Protein AF-Q70SU7-F1 (afdb_monomer_lite)

Foldseek 3Di:
DDDDDDDDDDDDDPPDPPLDPDPPDDPVVLVVVVVVQCVVLVDDDPDPVLVVLLSVQLVVLVVVQVVQVSCVVVVNDPDHDDRDNCSSDDPVRPPPVPDDDPPPDPVVLVVVVVVQCVLLVDDDPDPVLVVLLSVQLVVLVSVQVVQVVCCLVVNDLDGADRDNCSSDDPVRPPLPVLDPPDDDDPDCPVVVLVVVVVSQCVVLVDDDPDPVLVVLLSVQLVVLVVVQNVQSVCVSVVNDVDHHDDDNCSSDDSCRVVVVSVVVVVVVVLVVVVVVQCVVLVDDDPDPVLVVLLSVQLVVLVVVQVVQVVCVVVVNDVDHDDRDNCSSPDPVRPPPVPDPDD

pLDDT: mean 79.25, std 16.64, range [29.2, 95.56]

Radius of gyration: 31.11 Å; chains: 1; bounding box: 74×108×65 Å

Sequence (342 aa):
MKSLVLLLLVAVTVSSVVSKPLPEDSEAEVHKEFETWKVKYGKSYPSTEEEAKRKEMWLATRKRVMEHNTRAGNGLESYTMAVNHFADLTTEEVPKGLLPMPRPEEEEVDKEFEMWKTVNGKTYNSTEEEARRKEIWLATRARVMEHNKRAENGSESFTMGINYFSDMTFEEVPKGRLMVVFPTRDGGEEAEVDKEFEMWKVQHGKSYGSTEEEAKRKEIWLATRTRVMEHNKRAETGLESFTMGMNHLSDKTTAEVTGQRLQDREEAEVHKEFETWKVKYGKTYPSTEEEAKRKEIWLATRKMVTEHNKRAENGQESFTMAVNHFADLTTEEVPKGLLPME

Structure (mmCIF, N/CA/C/O backbone):
data_AF-Q70SU7-F1
#
_entry.id   AF-Q70SU7-F1
#
loop_
_atom_site.group_PDB
_atom_site.id
_atom_site.type_symbol
_atom_site.label_atom_id
_atom_site.label_alt_id
_atom_site.label_comp_id
_atom_site.label_asym_id
_atom_site.label_entity_id
_atom_site.label_seq_id
_atom_site.pdbx_PDB_ins_code
_atom_site.Cartn_x
_atom_site.Cartn_y
_atom_site.Cartn_z
_atom_site.occupancy
_atom_site.B_iso_or_equiv
_atom_site.auth_seq_id
_atom_site.auth_comp_id
_atom_site.auth_asym_id
_atom_site.auth_atom_id
_atom_site.pdbx_PDB_model_num
ATOM 1 N N . MET A 1 1 ? -48.911 -61.725 39.159 1.00 45.16 1 MET A N 1
ATOM 2 C CA . MET A 1 1 ? -47.870 -62.320 38.290 1.00 45.16 1 MET A CA 1
ATOM 3 C C . MET A 1 1 ? -47.192 -61.156 37.570 1.00 45.16 1 MET A C 1
ATOM 5 O O . MET A 1 1 ? -47.803 -60.582 36.690 1.00 45.16 1 MET A O 1
ATOM 9 N N . LYS A 1 2 ? -46.209 -60.492 38.194 1.00 40.66 2 LYS A N 1
ATOM 10 C CA . LYS A 1 2 ? -44.764 -60.648 37.923 1.00 40.66 2 LYS A CA 1
ATOM 11 C C . LYS A 1 2 ? -44.448 -60.807 36.428 1.00 40.66 2 LYS A C 1
ATOM 13 O O . LYS A 1 2 ? -44.497 -61.925 35.940 1.00 40.66 2 LYS A O 1
ATOM 18 N N . SER A 1 3 ? -44.055 -59.720 35.765 1.00 46.34 3 SER A N 1
ATOM 19 C CA . SER A 1 3 ? -42.893 -59.751 34.871 1.00 46.34 3 SER A CA 1
ATOM 20 C C . SER A 1 3 ? -42.353 -58.333 34.674 1.00 46.34 3 SER A C 1
ATOM 22 O O . SER A 1 3 ? -42.980 -57.504 34.023 1.00 46.34 3 SER A O 1
ATOM 24 N N . LEU A 1 4 ? -41.205 -58.066 35.303 1.00 43.47 4 LEU A N 1
ATOM 25 C CA . LEU A 1 4 ? -40.323 -56.949 34.978 1.00 43.47 4 LEU A CA 1
ATOM 26 C C . LEU A 1 4 ? -39.725 -57.192 33.586 1.00 43.47 4 LEU A C 1
ATOM 28 O O . LEU A 1 4 ? -39.247 -58.292 33.316 1.00 43.47 4 LEU A O 1
ATOM 32 N N . VAL A 1 5 ? -39.659 -56.150 32.761 1.00 54.28 5 VAL A N 1
ATOM 33 C CA . VAL A 1 5 ? -38.693 -56.057 31.661 1.00 54.28 5 VAL A CA 1
ATOM 34 C C . VAL A 1 5 ? -37.881 -54.791 31.904 1.00 54.28 5 VAL A C 1
ATOM 36 O O . VAL A 1 5 ? -38.376 -53.676 31.758 1.00 54.28 5 VAL A O 1
ATOM 39 N N . LEU A 1 6 ? -36.646 -54.998 32.363 1.00 43.81 6 LEU A N 1
ATOM 40 C CA . LEU A 1 6 ? -35.590 -53.997 32.447 1.00 43.8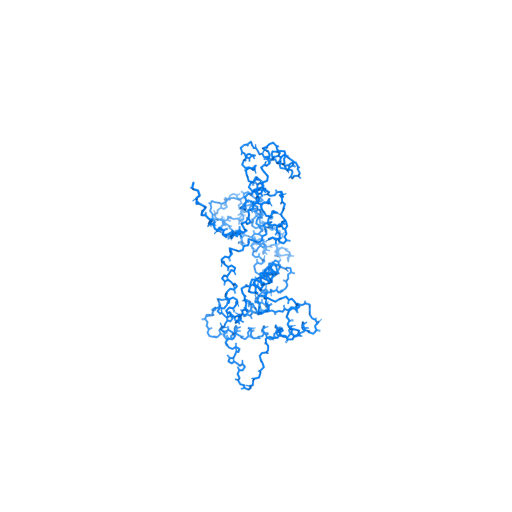1 6 LEU A CA 1
ATOM 41 C C . LEU A 1 6 ? -35.129 -53.690 31.015 1.00 43.81 6 LEU A C 1
ATOM 43 O O . LEU A 1 6 ? -34.596 -54.572 30.344 1.00 43.81 6 LEU A O 1
ATOM 47 N N . LEU A 1 7 ? -35.312 -52.453 30.558 1.00 47.19 7 LEU A N 1
ATOM 48 C CA . LEU A 1 7 ? -34.692 -51.935 29.340 1.00 47.19 7 LEU A CA 1
ATOM 49 C C . LEU A 1 7 ? -33.689 -50.856 29.755 1.00 47.19 7 LEU A C 1
ATOM 51 O O . LEU A 1 7 ? -34.053 -49.764 30.185 1.00 47.19 7 LEU A O 1
ATOM 55 N N . LEU A 1 8 ? -32.414 -51.237 29.688 1.00 43.81 8 LEU A N 1
ATOM 56 C CA . LEU A 1 8 ? -31.240 -50.386 29.842 1.00 43.81 8 LEU A CA 1
ATOM 57 C C . LEU A 1 8 ? -31.217 -49.355 28.705 1.00 43.81 8 LEU A C 1
ATOM 59 O O . LEU A 1 8 ? -30.918 -49.695 27.563 1.00 43.81 8 LEU A O 1
ATOM 63 N N . LEU A 1 9 ? -31.521 -48.097 29.025 1.00 45.19 9 LEU A N 1
ATOM 64 C CA . LEU A 1 9 ? -31.268 -46.948 28.159 1.00 45.19 9 LEU A CA 1
ATOM 65 C C . LEU A 1 9 ? -29.928 -46.325 28.556 1.00 45.19 9 LEU A C 1
ATOM 67 O O . LEU A 1 9 ? -29.777 -45.758 29.637 1.00 45.19 9 LEU A O 1
ATOM 71 N N . VAL A 1 10 ? -28.950 -46.472 27.666 1.00 50.31 10 VAL A N 1
ATOM 72 C CA . VAL A 1 10 ? -27.656 -45.790 27.713 1.00 50.31 10 VAL A CA 1
ATOM 73 C C . VAL A 1 10 ? -27.898 -44.311 27.413 1.00 50.31 10 VAL A C 1
ATOM 75 O O . VAL A 1 10 ? -28.288 -43.950 26.304 1.00 50.31 10 VAL A O 1
ATOM 78 N N . ALA A 1 11 ? -27.688 -43.456 28.412 1.00 48.72 11 ALA A N 1
ATOM 79 C CA . ALA A 1 11 ? -27.723 -42.010 28.252 1.00 48.72 11 ALA A CA 1
ATOM 80 C C . ALA A 1 11 ? -26.444 -41.543 27.539 1.00 48.72 11 ALA A C 1
ATOM 82 O O . ALA A 1 11 ? -25.382 -41.443 28.149 1.00 48.72 11 ALA A O 1
ATOM 83 N N . VAL A 1 12 ? -26.547 -41.258 26.240 1.00 51.84 12 VAL A N 1
ATOM 84 C CA . VAL A 1 12 ? -25.556 -40.451 25.519 1.00 51.84 12 VAL A CA 1
ATOM 85 C C . VAL A 1 12 ? -25.922 -38.991 25.757 1.00 51.84 12 VAL A C 1
ATOM 87 O O . VAL A 1 12 ? -26.889 -38.478 25.196 1.00 51.84 12 VAL A O 1
ATOM 90 N N . THR A 1 13 ? -25.178 -38.319 26.631 1.00 46.34 13 THR A N 1
ATOM 91 C CA . THR A 1 13 ? -25.303 -36.876 26.836 1.00 46.34 13 THR A CA 1
ATOM 92 C C . THR A 1 13 ? -24.666 -36.152 25.655 1.00 46.34 13 THR A C 1
ATOM 94 O O . THR A 1 13 ? -23.451 -35.966 25.607 1.00 46.34 13 THR A O 1
ATOM 97 N N . VAL A 1 14 ? -25.489 -35.741 24.692 1.00 46.06 14 VAL A N 1
ATOM 98 C CA . VAL A 1 14 ? -25.120 -34.701 23.731 1.00 46.06 14 VAL A CA 1
ATOM 99 C C . VAL A 1 14 ? -25.098 -33.390 24.512 1.00 46.06 14 VAL A C 1
ATOM 101 O O . VAL A 1 14 ? -26.144 -32.890 24.920 1.00 46.06 14 VAL A O 1
ATOM 104 N N . SER A 1 15 ? -23.903 -32.865 24.783 1.00 40.78 15 SER A N 1
ATOM 105 C CA . SER A 1 15 ? -23.740 -31.534 25.367 1.00 40.78 15 SER A CA 1
ATOM 106 C C . SER A 1 15 ? -24.120 -30.501 24.306 1.00 40.78 15 SER A C 1
ATOM 108 O O . SER A 1 15 ? -23.283 -30.028 23.542 1.00 40.78 15 SER A O 1
ATOM 110 N N . SER A 1 16 ? -25.414 -30.204 24.193 1.00 44.41 16 SER A N 1
ATOM 111 C CA . SER A 1 16 ? -25.877 -29.035 23.460 1.00 44.41 16 SER A CA 1
ATOM 112 C C . SER A 1 16 ? -25.477 -27.807 24.271 1.00 44.41 16 SER A C 1
ATOM 114 O O . SER A 1 16 ? -26.024 -27.576 25.354 1.00 44.41 16 SER A O 1
ATOM 116 N N . VAL A 1 17 ? -24.531 -27.020 23.762 1.00 41.81 17 VAL A N 1
ATOM 117 C CA . VAL A 1 17 ? -24.298 -25.654 24.239 1.00 41.81 17 VAL A CA 1
ATOM 118 C C . VAL A 1 17 ? -25.547 -24.855 23.874 1.00 41.81 17 VAL A C 1
ATOM 120 O O . VAL A 1 17 ? -25.666 -24.297 22.787 1.00 41.81 17 VAL A O 1
ATOM 123 N N . VAL A 1 18 ? -26.535 -24.880 24.765 1.00 38.84 18 VAL A N 1
ATOM 124 C CA . VAL A 1 18 ? -27.688 -23.988 24.707 1.00 38.84 18 VAL A CA 1
ATOM 125 C C . VAL A 1 18 ? -27.134 -22.600 24.993 1.00 38.84 18 VAL A C 1
ATOM 127 O O . VAL A 1 18 ? -26.810 -22.281 26.139 1.00 38.84 18 VAL A O 1
ATOM 130 N N . SER A 1 19 ? -26.972 -21.790 23.943 1.00 39.94 19 SER A N 1
ATOM 131 C CA . SER A 1 19 ? -26.799 -20.346 24.089 1.00 39.94 19 SER A CA 1
ATOM 132 C C . SER A 1 19 ? -27.905 -19.850 25.008 1.00 39.94 19 SER A C 1
ATOM 134 O O . SER A 1 19 ? -29.086 -19.962 24.680 1.00 39.94 19 SER A O 1
ATOM 136 N N . LYS A 1 20 ? -27.525 -19.352 26.187 1.00 35.16 20 LYS A N 1
ATOM 137 C CA . LYS A 1 20 ? -28.463 -18.674 27.079 1.00 35.16 20 LYS A CA 1
ATOM 138 C C . LYS A 1 20 ? -29.121 -17.551 26.267 1.00 35.16 20 LYS A C 1
ATOM 140 O O . LYS A 1 20 ? -28.376 -16.738 25.713 1.00 35.16 20 LYS A O 1
ATOM 145 N N . PRO A 1 21 ? -30.461 -17.508 26.149 1.00 43.75 21 PRO A N 1
ATOM 146 C CA . PRO A 1 21 ? -31.119 -16.361 25.544 1.00 43.75 21 PRO A CA 1
ATOM 147 C C . PRO A 1 21 ? -30.697 -15.113 26.323 1.00 43.75 21 PRO A C 1
ATOM 149 O O . PRO A 1 21 ? -30.594 -15.152 27.554 1.00 43.75 21 PRO A O 1
ATOM 152 N N . LEU A 1 22 ? -30.376 -14.038 25.600 1.00 53.78 22 LEU A N 1
ATOM 153 C CA . LEU A 1 22 ? -30.085 -12.745 26.214 1.00 53.78 22 LEU A CA 1
ATOM 154 C C . LEU A 1 22 ? -31.270 -12.359 27.116 1.00 53.78 22 LEU A C 1
ATOM 156 O O . LEU A 1 22 ? -32.410 -12.632 26.734 1.00 53.78 22 LEU A O 1
ATOM 160 N N . PRO A 1 23 ? -31.033 -11.770 28.300 1.00 57.75 23 PRO A N 1
ATOM 161 C CA . PRO A 1 23 ? -32.125 -11.277 29.129 1.00 57.75 23 PRO A CA 1
ATOM 162 C C . PRO A 1 23 ? -32.980 -10.307 28.300 1.00 57.75 23 PRO A C 1
ATOM 164 O O . PRO A 1 23 ? -32.450 -9.381 27.687 1.00 57.75 23 PRO A O 1
ATOM 167 N N . GLU A 1 24 ? -34.288 -10.564 28.224 1.00 63.22 24 GLU A N 1
ATOM 168 C CA . GLU A 1 24 ? -35.242 -9.626 27.632 1.00 63.22 24 GLU A CA 1
ATOM 169 C C . GLU A 1 24 ? -35.347 -8.418 28.565 1.00 63.22 24 GLU A C 1
ATOM 171 O O . GLU A 1 24 ? -36.071 -8.444 29.560 1.00 63.22 24 GLU A O 1
ATOM 176 N N . ASP A 1 25 ? -34.567 -7.378 28.274 1.00 70.00 25 ASP A N 1
ATOM 177 C CA . ASP A 1 25 ? -34.683 -6.098 28.966 1.00 70.00 25 ASP A CA 1
ATOM 178 C C . ASP A 1 25 ? -36.083 -5.520 28.730 1.00 70.00 25 ASP A C 1
ATOM 180 O O . ASP A 1 25 ? -36.620 -5.580 27.617 1.00 70.00 25 ASP A O 1
ATOM 184 N N . SER A 1 26 ? -36.684 -4.934 29.765 1.00 80.44 26 SER A N 1
ATOM 185 C CA . SER A 1 26 ? -38.006 -4.324 29.618 1.00 80.44 26 SER A CA 1
ATOM 186 C C . SER A 1 26 ? -37.956 -3.157 28.625 1.00 80.44 26 SER A C 1
ATOM 188 O O . SER A 1 26 ? -36.973 -2.416 28.559 1.00 80.44 26 SER A O 1
ATOM 190 N N . GLU A 1 27 ? -39.039 -2.927 27.875 1.00 82.31 27 GLU A N 1
ATOM 191 C CA . GLU A 1 27 ? -39.112 -1.809 26.917 1.00 82.31 27 GLU A CA 1
ATOM 192 C C . GLU A 1 27 ? -38.787 -0.457 27.584 1.00 82.31 27 GLU A C 1
ATOM 194 O O . GLU A 1 27 ? -38.140 0.407 26.988 1.00 82.31 27 GLU A O 1
ATOM 199 N N . ALA A 1 28 ? -39.160 -0.305 28.860 1.00 82.88 28 ALA A N 1
ATOM 200 C CA . ALA A 1 28 ? -38.847 0.863 29.675 1.00 82.88 28 ALA A CA 1
ATOM 201 C C . ALA A 1 28 ? -37.337 1.030 29.941 1.00 82.88 28 ALA A C 1
ATOM 203 O O . ALA A 1 28 ? -36.829 2.152 29.890 1.00 82.88 28 ALA A O 1
ATOM 204 N N . GLU A 1 29 ? -36.605 -0.056 30.203 1.00 86.88 29 GLU A N 1
ATOM 205 C CA . GLU A 1 29 ? -35.149 -0.024 30.402 1.00 86.88 29 GLU A CA 1
ATOM 206 C C . GLU A 1 29 ? -34.417 0.294 29.103 1.00 86.88 29 GLU A C 1
ATOM 208 O O . GLU A 1 29 ? -33.549 1.167 29.089 1.00 86.88 29 GLU A O 1
ATOM 213 N N . VAL A 1 30 ? -34.820 -0.342 28.001 1.00 89.56 30 VAL A N 1
ATOM 214 C CA . VAL A 1 30 ? -34.242 -0.088 26.676 1.00 89.56 30 VAL A CA 1
ATOM 215 C C . VAL A 1 30 ? -34.504 1.354 26.237 1.00 89.56 30 VAL A C 1
ATOM 217 O O . VAL A 1 30 ? -33.615 2.022 25.707 1.00 89.56 30 VAL A O 1
ATOM 220 N N . HIS A 1 31 ? -35.704 1.881 26.503 1.00 89.56 31 HIS A N 1
ATOM 221 C CA . HIS A 1 31 ? -36.014 3.282 26.239 1.00 89.56 31 HIS A CA 1
ATOM 222 C C . HIS A 1 31 ? -35.150 4.224 27.085 1.00 89.56 31 HIS A C 1
ATOM 224 O O . HIS A 1 31 ? -34.577 5.165 26.542 1.00 89.56 31 HIS A O 1
ATOM 230 N N . LYS A 1 32 ? -34.983 3.944 28.382 1.00 90.94 32 LYS A N 1
ATOM 231 C CA . LYS A 1 32 ? -34.108 4.727 29.266 1.00 90.94 32 LYS A CA 1
ATOM 232 C C . LYS A 1 32 ? -32.645 4.701 28.806 1.00 90.94 32 LYS A C 1
ATOM 234 O O . LYS A 1 32 ? -31.959 5.723 28.889 1.00 90.94 32 LYS A O 1
ATOM 239 N N . GLU A 1 33 ? -32.161 3.559 28.321 1.00 92.12 33 GLU A N 1
ATOM 240 C CA . GLU A 1 33 ? -30.815 3.421 27.759 1.00 92.12 33 GLU A CA 1
ATOM 241 C C . GLU A 1 33 ? -30.654 4.271 26.492 1.00 92.12 33 GLU A C 1
ATOM 243 O O . GLU A 1 33 ? -29.676 5.011 26.381 1.00 92.12 33 GLU A O 1
ATOM 248 N N . PHE A 1 34 ? -31.641 4.244 25.591 1.00 92.06 34 PHE A N 1
ATOM 249 C CA . PHE A 1 34 ? -31.656 5.083 24.393 1.00 92.06 34 PHE A CA 1
ATOM 250 C C . PHE A 1 34 ? -31.654 6.581 24.731 1.00 92.06 34 PHE A C 1
ATOM 252 O O . PHE A 1 34 ? -30.844 7.326 24.183 1.00 92.06 34 PHE A O 1
ATOM 259 N N . GLU A 1 35 ? -32.481 7.028 25.683 1.00 91.81 35 GLU A N 1
ATOM 260 C CA . GLU A 1 35 ? -32.485 8.426 26.144 1.00 91.81 35 GLU A CA 1
ATOM 261 C C . GLU A 1 35 ? -31.125 8.837 26.725 1.00 91.81 35 GLU A C 1
ATOM 263 O O . GLU A 1 35 ? -30.577 9.889 26.386 1.00 91.81 35 GLU A O 1
ATOM 268 N N . THR A 1 36 ? -30.529 7.972 27.548 1.00 92.19 36 THR A N 1
ATOM 269 C CA . THR A 1 36 ? -29.196 8.204 28.125 1.00 92.19 36 THR A CA 1
ATOM 270 C C . THR A 1 36 ? -28.127 8.283 27.033 1.00 92.19 36 THR A C 1
ATOM 272 O O . THR A 1 36 ? -27.240 9.138 27.081 1.00 92.19 36 THR A O 1
ATOM 275 N N . TRP A 1 37 ? -28.213 7.414 26.025 1.00 94.62 37 TRP A N 1
ATOM 276 C CA . TRP A 1 37 ? -27.307 7.391 24.882 1.00 94.62 37 TRP A CA 1
ATOM 277 C C . TRP A 1 37 ? -27.436 8.656 24.019 1.00 94.62 37 TRP A C 1
ATOM 279 O O . TRP A 1 37 ? -26.408 9.242 23.666 1.00 94.62 37 TRP A O 1
ATOM 289 N N . LYS A 1 38 ? -28.661 9.137 23.752 1.00 94.06 38 LYS A N 1
ATOM 290 C CA . LYS A 1 38 ? -28.890 10.396 23.022 1.00 94.06 38 LYS A CA 1
ATOM 291 C C . LYS A 1 38 ? -28.223 11.571 23.726 1.00 94.06 38 LYS A C 1
ATOM 293 O O . LYS A 1 38 ? -27.493 12.329 23.090 1.00 94.06 38 LYS A O 1
ATOM 298 N N . VAL A 1 39 ? -28.419 11.683 25.043 1.00 91.06 39 VAL A N 1
ATOM 299 C CA . VAL A 1 39 ? -27.801 12.738 25.863 1.00 91.06 39 VAL A CA 1
ATOM 300 C C . VAL A 1 39 ? -26.276 12.628 25.835 1.00 91.06 39 VAL A C 1
ATOM 302 O O . VAL A 1 39 ? -25.595 13.626 25.608 1.00 91.06 39 VAL A O 1
ATOM 305 N N . LYS A 1 40 ? -25.726 11.418 26.001 1.00 92.25 40 LYS A N 1
ATOM 306 C CA . LYS A 1 40 ? -24.274 11.173 26.002 1.00 92.25 40 LYS A CA 1
ATOM 307 C C . LYS A 1 40 ? -23.592 11.603 24.699 1.00 92.25 40 LYS A C 1
ATOM 309 O O . LYS A 1 40 ? -22.459 12.074 24.745 1.00 92.25 40 LYS A O 1
ATOM 314 N N . TYR A 1 41 ? -24.253 11.420 23.557 1.00 89.81 41 TYR A N 1
ATOM 315 C CA . TYR A 1 41 ? -23.683 11.694 22.234 1.00 89.81 41 TYR A CA 1
ATOM 316 C C . TYR A 1 41 ? -24.291 12.912 21.527 1.00 89.81 41 TYR A C 1
ATOM 318 O O . TYR A 1 41 ? -24.042 13.105 20.339 1.00 89.81 41 TYR A O 1
ATOM 326 N N . GLY A 1 42 ? -25.060 13.739 22.243 1.00 90.75 42 GLY A N 1
ATOM 327 C CA . GLY A 1 42 ? -25.626 14.983 21.714 1.00 90.75 42 GLY A CA 1
ATOM 328 C C . GLY A 1 42 ? -26.570 14.780 20.527 1.00 90.75 42 GLY A C 1
ATOM 329 O O . GLY A 1 42 ? -26.573 15.589 19.603 1.00 90.75 42 GLY A O 1
ATOM 330 N N . LYS A 1 43 ? -27.334 13.685 20.516 1.00 90.19 43 LYS A N 1
ATOM 331 C CA . LYS A 1 43 ? -28.236 13.337 19.413 1.00 90.19 43 LYS A CA 1
ATOM 332 C C . LYS A 1 43 ? -29.542 14.117 19.510 1.00 90.19 43 LYS A C 1
ATOM 334 O O . LYS A 1 43 ? -30.186 14.134 20.558 1.00 90.19 43 LYS A O 1
ATOM 339 N N . SER A 1 44 ? -29.948 14.711 18.397 1.00 89.00 44 SER A N 1
ATOM 340 C CA . SER A 1 44 ? -31.257 15.328 18.206 1.00 89.00 44 SER A CA 1
ATOM 341 C C . SER A 1 44 ? -31.797 14.943 16.832 1.00 89.00 44 SER A C 1
ATOM 343 O O . SER A 1 44 ? -31.031 14.763 15.884 1.00 89.00 44 SER A O 1
ATOM 345 N N . TYR A 1 45 ? -33.116 14.789 16.733 1.00 91.75 45 TYR A N 1
ATOM 346 C CA . TYR A 1 45 ? -33.784 14.338 15.517 1.00 91.75 45 TYR A CA 1
ATOM 347 C C . TYR A 1 45 ? -34.862 15.348 15.102 1.00 91.75 45 TYR A C 1
ATOM 349 O O . TYR A 1 45 ? -35.510 15.932 15.972 1.00 91.75 45 TYR A O 1
ATOM 357 N N . PRO A 1 46 ? -35.043 15.594 13.792 1.00 87.06 46 PRO A N 1
ATOM 358 C CA . PRO A 1 46 ? -35.944 16.630 13.286 1.00 87.06 46 PRO A CA 1
ATOM 359 C C . PRO A 1 46 ? -37.431 16.298 13.459 1.00 87.06 46 PRO A C 1
ATOM 361 O O . PRO A 1 46 ? -38.258 17.208 13.440 1.00 87.06 46 PRO A O 1
ATOM 364 N N . SER A 1 47 ? -37.781 15.019 13.610 1.00 91.12 47 SER A N 1
ATOM 365 C CA . SER A 1 47 ? -39.156 14.571 13.822 1.00 91.12 47 SER A CA 1
ATOM 366 C C . SER A 1 47 ? -39.204 13.286 14.645 1.00 91.12 47 SER A C 1
ATOM 368 O O . SER A 1 47 ? -38.205 12.577 14.788 1.00 91.12 47 SER A O 1
ATOM 370 N N . THR A 1 48 ? -40.390 12.978 15.166 1.00 89.50 48 THR A N 1
ATOM 371 C CA . THR A 1 48 ? -40.679 11.742 15.901 1.00 89.50 48 THR A CA 1
ATOM 372 C C . THR A 1 48 ? -40.556 10.495 15.028 1.00 89.50 48 THR A C 1
ATOM 374 O O . THR A 1 48 ? -40.141 9.447 15.515 1.00 89.50 48 THR A O 1
ATOM 377 N N . GLU A 1 49 ? -40.873 10.593 13.735 1.00 90.00 49 GLU A N 1
ATOM 37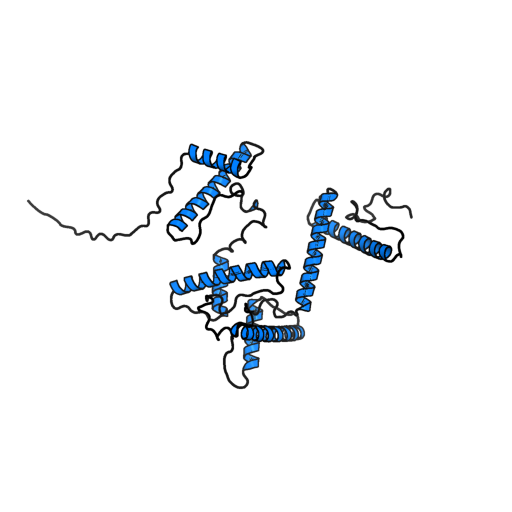8 C CA . GLU A 1 49 ? -40.714 9.500 12.769 1.00 90.00 49 GLU A CA 1
ATOM 379 C C . GLU A 1 49 ? -39.233 9.202 12.517 1.00 90.00 49 GLU A C 1
ATOM 381 O O . GLU A 1 49 ? -38.828 8.039 12.502 1.00 90.00 49 GLU A O 1
ATOM 386 N N . GLU A 1 50 ? -38.411 10.248 12.374 1.00 88.56 50 GLU A N 1
ATOM 387 C CA . GLU A 1 50 ? -36.964 10.088 12.230 1.00 88.56 50 GLU A CA 1
ATOM 388 C C . GLU A 1 50 ? -36.353 9.538 13.522 1.00 88.56 50 GLU A C 1
ATOM 390 O O . GLU A 1 50 ? -35.533 8.626 13.470 1.00 88.56 50 GLU A O 1
ATOM 395 N N . GLU A 1 51 ? -36.795 10.004 14.692 1.00 91.56 51 GLU A N 1
ATOM 396 C CA . GLU A 1 51 ? -36.365 9.440 15.972 1.00 91.56 51 GLU A CA 1
ATOM 397 C C . GLU A 1 51 ? -36.720 7.952 16.099 1.00 91.56 51 GLU A C 1
ATOM 399 O O . GLU A 1 51 ? -35.879 7.161 16.530 1.00 91.56 51 GLU A O 1
ATOM 404 N N . ALA A 1 52 ? -37.922 7.545 15.685 1.00 91.31 52 ALA A N 1
ATOM 405 C CA . ALA A 1 52 ? -38.329 6.142 15.692 1.00 91.31 52 ALA A CA 1
ATOM 406 C C . ALA A 1 52 ? -37.431 5.287 14.781 1.00 91.31 52 ALA A C 1
ATOM 408 O O . ALA A 1 52 ? -36.945 4.237 15.208 1.00 91.31 52 ALA A O 1
ATOM 409 N N . LYS A 1 53 ? -37.124 5.772 13.571 1.00 91.81 53 LYS A N 1
ATOM 410 C CA . LYS A 1 53 ? -36.199 5.115 12.634 1.00 91.81 53 LYS A CA 1
ATOM 411 C C . LYS A 1 53 ? -34.781 5.001 13.212 1.00 91.81 53 LYS A C 1
ATOM 413 O O . LYS A 1 53 ? -34.134 3.959 13.118 1.00 91.81 53 LYS A O 1
ATOM 418 N N . ARG A 1 54 ? -34.290 6.065 13.850 1.00 92.56 54 ARG A N 1
ATOM 419 C CA . ARG A 1 54 ? -32.962 6.123 14.488 1.00 92.56 54 ARG A CA 1
ATOM 420 C C . ARG A 1 54 ? -32.875 5.192 15.694 1.00 92.56 54 ARG A C 1
ATOM 422 O O . ARG A 1 54 ? -31.866 4.509 15.871 1.00 92.56 54 ARG A O 1
ATOM 429 N N . LYS A 1 55 ? -33.958 5.096 16.467 1.00 92.69 55 LYS A N 1
ATOM 430 C CA . LYS A 1 55 ? -34.107 4.143 17.569 1.00 92.69 55 LYS A CA 1
ATOM 431 C C . LYS A 1 55 ? -34.090 2.698 17.069 1.00 92.69 55 LYS A C 1
ATOM 433 O O . LYS A 1 55 ? -33.430 1.873 17.688 1.00 92.69 55 LYS A O 1
ATOM 438 N N . GLU A 1 56 ? -34.735 2.386 15.947 1.00 92.25 56 GLU A N 1
ATOM 439 C CA . GLU A 1 56 ? -34.695 1.044 15.346 1.00 92.25 56 GLU A CA 1
ATOM 440 C C . GLU A 1 56 ? -33.268 0.628 14.947 1.00 92.25 56 GLU A C 1
ATOM 442 O O . GLU A 1 56 ? -32.810 -0.461 15.301 1.00 92.25 56 GLU A O 1
ATOM 447 N N . MET A 1 57 ? -32.514 1.525 14.304 1.00 90.19 57 MET A N 1
ATOM 448 C CA . MET A 1 57 ? -31.102 1.282 13.970 1.00 90.19 57 MET A CA 1
ATOM 449 C C . MET A 1 57 ? -30.234 1.110 15.221 1.00 90.19 57 MET A C 1
ATOM 451 O O . MET A 1 57 ? -29.400 0.200 15.293 1.00 90.19 57 MET A O 1
ATOM 455 N N . TRP A 1 58 ? -30.479 1.930 16.244 1.00 93.31 58 TRP A N 1
ATOM 456 C CA . TRP A 1 58 ? -29.812 1.815 17.535 1.00 93.31 58 TRP A CA 1
ATOM 457 C C . TRP A 1 58 ? -30.091 0.470 18.215 1.00 93.31 58 TRP A C 1
ATOM 459 O O . TRP A 1 58 ? -29.157 -0.169 18.702 1.00 93.31 58 TRP A O 1
ATOM 469 N N . LEU A 1 59 ? -31.339 -0.012 18.182 1.00 92.81 59 LEU A N 1
ATOM 470 C CA . LEU A 1 59 ? -31.726 -1.327 18.705 1.00 92.81 59 LEU A CA 1
ATOM 471 C C . LEU A 1 59 ? -31.014 -2.466 17.966 1.00 92.81 59 LEU A C 1
ATOM 473 O O . LEU A 1 59 ? -30.510 -3.393 18.606 1.00 92.81 59 LEU A O 1
ATOM 477 N N . ALA A 1 60 ? -30.914 -2.383 16.637 1.00 90.06 60 ALA A N 1
ATOM 478 C CA . ALA A 1 60 ? -30.182 -3.361 15.835 1.00 90.06 60 ALA A CA 1
ATOM 479 C C . ALA A 1 60 ? -28.684 -3.384 16.195 1.00 90.06 60 ALA A C 1
ATOM 481 O O . ALA A 1 60 ? -28.111 -4.453 16.432 1.00 90.06 60 ALA A O 1
ATOM 482 N N . THR A 1 61 ? -28.053 -2.210 16.321 1.00 87.88 61 THR A N 1
ATOM 483 C CA . THR A 1 61 ? -26.651 -2.102 16.752 1.00 87.88 61 THR A CA 1
ATOM 484 C C . THR A 1 61 ? -26.453 -2.638 18.170 1.00 87.88 61 THR A C 1
ATOM 486 O O . THR A 1 61 ? -25.505 -3.389 18.408 1.00 87.88 61 THR A O 1
ATOM 489 N N . ARG A 1 62 ? -27.348 -2.301 19.107 1.00 91.31 62 ARG A N 1
ATOM 490 C CA . ARG A 1 62 ? -27.332 -2.784 20.495 1.00 91.31 62 ARG A CA 1
ATOM 491 C C . ARG A 1 62 ? -27.372 -4.307 20.554 1.00 91.31 62 ARG A C 1
ATOM 493 O O . ARG A 1 62 ? -26.524 -4.908 21.212 1.00 91.31 62 ARG A O 1
ATOM 500 N N . LYS A 1 63 ? -28.300 -4.931 19.822 1.00 90.12 63 LYS A N 1
ATOM 501 C CA . LYS A 1 63 ? -28.421 -6.391 19.743 1.00 90.12 63 LYS A CA 1
ATOM 502 C C . LYS A 1 63 ? -27.117 -7.032 19.260 1.00 90.12 63 LYS A C 1
ATOM 504 O O . LYS A 1 63 ? -26.596 -7.922 19.926 1.00 90.12 63 LYS A O 1
ATOM 509 N N . ARG A 1 64 ? -26.532 -6.509 18.176 1.00 88.38 64 ARG A N 1
ATOM 510 C CA . ARG A 1 64 ? -25.248 -6.992 17.640 1.00 88.38 64 ARG A CA 1
ATOM 511 C C . ARG A 1 64 ? -24.111 -6.885 18.661 1.00 88.38 64 ARG A C 1
ATOM 513 O O . ARG A 1 64 ? -23.310 -7.805 18.791 1.00 88.38 64 ARG A O 1
ATOM 520 N N . VAL A 1 65 ? -24.038 -5.772 19.397 1.00 87.62 65 VAL A N 1
ATOM 521 C CA . VAL A 1 65 ? -23.036 -5.573 20.458 1.00 87.62 65 VAL A CA 1
ATOM 522 C C . VAL A 1 65 ? -23.214 -6.596 21.585 1.00 87.62 65 VAL A C 1
ATOM 524 O O . VAL A 1 65 ? -22.227 -7.166 22.046 1.00 87.62 65 VAL A O 1
ATOM 527 N N . MET A 1 66 ? -24.450 -6.865 22.013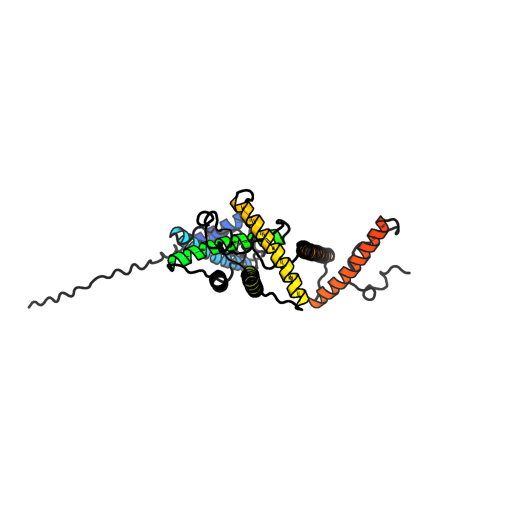 1.00 88.88 66 MET A N 1
ATOM 528 C CA . MET A 1 66 ? -24.739 -7.845 23.067 1.00 88.88 66 MET A CA 1
ATOM 529 C C . MET A 1 66 ? -24.401 -9.276 22.644 1.00 88.88 66 MET A C 1
ATOM 531 O O . MET A 1 66 ? -23.774 -10.010 23.410 1.00 88.88 66 MET A O 1
ATOM 535 N N . GLU A 1 67 ? -24.766 -9.670 21.424 1.00 87.00 67 GLU A N 1
ATOM 536 C CA . GLU A 1 67 ? -24.431 -10.983 20.860 1.00 87.00 67 GLU A CA 1
ATOM 537 C C . GLU A 1 67 ? -22.911 -11.170 20.757 1.00 87.00 67 GLU A C 1
ATOM 539 O O . GLU A 1 67 ? -22.379 -12.186 21.210 1.00 87.00 67 GLU A O 1
ATOM 544 N N . HIS A 1 68 ? -22.192 -10.162 20.254 1.00 82.44 68 HIS A N 1
ATOM 545 C CA . HIS A 1 68 ? -20.731 -10.183 20.193 1.00 82.44 68 HIS A CA 1
ATOM 546 C C . HIS A 1 68 ? -20.096 -10.281 21.585 1.00 82.44 68 HIS A C 1
ATOM 548 O O . HIS A 1 68 ? -19.219 -11.107 21.810 1.00 82.44 68 HIS A O 1
ATOM 554 N N . ASN A 1 69 ? -20.552 -9.482 22.552 1.00 84.88 69 ASN A N 1
ATOM 555 C CA . ASN A 1 69 ? -20.011 -9.519 23.913 1.00 84.88 69 ASN A CA 1
ATOM 556 C C . ASN A 1 69 ? -20.339 -10.823 24.643 1.00 84.88 69 ASN A C 1
ATOM 558 O O . ASN A 1 69 ? -19.561 -11.261 25.487 1.00 84.88 69 ASN A O 1
ATOM 562 N N . THR A 1 70 ? -21.444 -11.479 24.287 1.00 87.38 70 THR A N 1
ATOM 563 C CA . THR A 1 70 ? -21.765 -12.829 24.768 1.00 87.38 70 THR A CA 1
ATOM 564 C C . THR A 1 70 ? -20.789 -13.853 24.191 1.00 87.38 70 THR A C 1
ATOM 566 O O . THR A 1 70 ? -20.267 -14.684 24.931 1.00 87.38 70 THR A O 1
ATOM 569 N N . ARG A 1 71 ? -20.473 -13.769 22.890 1.00 80.50 71 ARG A N 1
ATOM 570 C CA . ARG A 1 71 ? -19.434 -14.599 22.254 1.00 80.50 71 ARG A CA 1
ATOM 571 C C . ARG A 1 71 ? -18.054 -14.351 22.873 1.00 80.50 71 ARG A C 1
ATOM 573 O O . ARG A 1 71 ? -17.379 -15.315 23.222 1.00 80.50 71 ARG A O 1
ATOM 580 N N . ALA A 1 72 ? -17.683 -13.091 23.097 1.00 77.38 72 ALA A N 1
ATOM 581 C CA . ALA A 1 72 ? -16.441 -12.705 23.767 1.00 77.38 72 ALA A CA 1
ATOM 582 C C . ALA A 1 72 ? -16.361 -13.248 25.202 1.00 77.38 72 ALA A C 1
ATOM 584 O O . ALA A 1 72 ? -15.343 -13.806 25.600 1.00 77.38 72 ALA A O 1
ATOM 585 N N . GLY A 1 73 ? -17.458 -13.170 25.965 1.00 81.50 73 GLY A N 1
ATOM 586 C CA . GLY A 1 73 ? -17.549 -13.746 27.311 1.00 81.50 73 GLY A CA 1
ATOM 587 C C . GLY A 1 73 ? -17.419 -15.274 27.339 1.00 81.50 73 GLY A C 1
ATOM 588 O O . GLY A 1 73 ? -16.948 -15.828 28.328 1.00 81.50 73 GLY A O 1
ATOM 589 N N . ASN A 1 74 ? -17.773 -15.945 26.239 1.00 86.25 74 ASN A N 1
ATOM 590 C CA . ASN A 1 74 ? -17.570 -17.381 26.038 1.00 86.25 74 ASN A CA 1
ATOM 591 C C . ASN A 1 74 ? -16.189 -17.722 25.440 1.00 86.25 74 ASN A C 1
ATOM 593 O O . ASN A 1 74 ? -15.940 -18.883 25.123 1.00 86.25 74 ASN A O 1
ATOM 597 N N . GLY A 1 75 ? -15.303 -16.735 25.256 1.00 79.44 75 GLY A N 1
ATOM 598 C CA . GLY A 1 75 ? -13.968 -16.921 24.682 1.00 79.44 75 GLY A CA 1
ATOM 599 C C . GLY A 1 75 ? -13.942 -17.146 23.166 1.00 79.44 75 GLY A C 1
ATOM 600 O O . GLY A 1 75 ? -12.909 -17.544 22.641 1.00 79.44 75 GLY A O 1
ATOM 601 N N . LEU A 1 76 ? -15.055 -16.905 22.461 1.00 77.25 76 LEU A N 1
ATOM 602 C CA . LEU A 1 76 ? -15.157 -17.050 21.000 1.00 77.25 76 LEU A CA 1
ATOM 603 C C . LEU A 1 76 ? -14.714 -15.793 20.234 1.00 77.25 76 LEU A C 1
ATOM 605 O O . LEU A 1 76 ? -14.633 -15.825 19.013 1.00 77.25 76 LEU A O 1
ATOM 609 N N . GLU A 1 77 ? -14.463 -14.688 20.938 1.00 68.12 77 GLU A N 1
ATOM 610 C CA . GLU A 1 77 ? -13.938 -13.438 20.382 1.00 68.12 77 GLU A CA 1
ATOM 611 C C . GLU A 1 77 ? -12.841 -12.906 21.310 1.00 68.12 77 GLU A C 1
ATOM 613 O O . GLU A 1 77 ? -12.945 -13.017 22.532 1.00 68.12 77 GLU A O 1
ATOM 618 N N . SER A 1 78 ? -11.803 -12.292 20.743 1.00 76.00 78 SER A N 1
ATOM 619 C CA . SER A 1 78 ? -10.665 -11.739 21.494 1.00 76.00 78 SER A CA 1
ATOM 620 C C . SER A 1 78 ? -10.885 -10.309 22.005 1.00 76.00 78 SER A C 1
ATOM 622 O O . SER A 1 78 ? -10.039 -9.767 22.717 1.00 76.00 78 SER A O 1
ATOM 624 N N . TYR A 1 79 ? -12.006 -9.682 21.644 1.00 77.44 79 TYR A N 1
ATOM 625 C CA . TYR A 1 79 ? -12.337 -8.306 22.001 1.00 77.44 79 TYR A CA 1
ATOM 626 C C . TYR A 1 79 ? -13.816 -8.166 22.358 1.00 77.44 79 TYR A C 1
ATOM 628 O O . TYR A 1 79 ? -14.616 -9.073 22.147 1.00 77.44 79 TYR A O 1
ATOM 636 N N . THR A 1 80 ? -14.191 -7.012 22.902 1.00 79.31 80 THR A N 1
ATOM 637 C CA . THR A 1 80 ? -15.583 -6.646 23.181 1.00 79.31 80 THR A CA 1
ATOM 638 C C . THR A 1 80 ? -15.977 -5.424 22.357 1.00 79.31 80 THR A C 1
ATOM 640 O O . THR A 1 80 ? -15.147 -4.595 21.985 1.00 79.31 80 THR A O 1
ATOM 643 N N . MET A 1 81 ? -17.261 -5.315 22.035 1.00 85.81 81 MET A N 1
ATOM 644 C CA . MET A 1 81 ? -17.855 -4.170 21.356 1.00 85.81 81 MET A CA 1
ATOM 645 C C . MET A 1 81 ? -18.606 -3.289 22.358 1.00 85.81 81 MET A C 1
ATOM 647 O O . MET A 1 81 ? -19.009 -3.728 23.435 1.00 85.81 81 MET A O 1
ATOM 651 N N . ALA A 1 82 ? -18.849 -2.038 21.981 1.00 87.12 82 ALA A N 1
ATOM 652 C CA . ALA A 1 82 ? -19.692 -1.121 22.735 1.00 87.12 82 ALA A CA 1
ATOM 653 C C . ALA A 1 82 ? -20.569 -0.305 21.782 1.00 87.12 82 ALA A C 1
ATOM 655 O O . ALA A 1 82 ? -20.167 0.002 20.658 1.00 87.12 82 ALA A O 1
ATOM 656 N N . VAL A 1 83 ? -21.759 0.075 22.246 1.00 87.94 83 VAL A N 1
ATOM 657 C CA . VAL A 1 83 ? -22.645 0.995 21.524 1.00 87.94 83 VAL A CA 1
ATOM 658 C C . VAL A 1 83 ? -22.008 2.390 21.540 1.00 87.94 83 VAL A C 1
ATOM 660 O O . VAL A 1 83 ? -21.795 2.973 22.604 1.00 87.94 83 VAL A O 1
ATOM 663 N N . ASN A 1 84 ? -21.665 2.915 20.364 1.00 87.00 84 ASN A N 1
ATOM 664 C CA . ASN A 1 84 ? -20.969 4.195 20.198 1.00 87.00 84 ASN A CA 1
ATOM 665 C C . ASN A 1 84 ? -21.887 5.263 19.562 1.00 87.00 84 ASN A C 1
ATOM 667 O O . ASN A 1 84 ? -23.094 5.058 19.439 1.00 87.00 84 ASN A O 1
ATOM 671 N N . HIS A 1 85 ? -21.332 6.415 19.174 1.00 88.06 85 HIS A N 1
ATOM 672 C CA . HIS A 1 85 ? -22.096 7.536 18.608 1.00 88.06 85 HIS A CA 1
ATOM 673 C C . HIS A 1 85 ? -22.632 7.304 17.184 1.00 88.06 85 HIS A C 1
ATOM 675 O O . HIS A 1 85 ? -23.392 8.135 16.697 1.00 88.06 85 HIS A O 1
ATOM 681 N N . PHE A 1 86 ? -22.270 6.201 16.526 1.00 87.06 86 PHE A N 1
ATOM 682 C CA . PHE A 1 86 ? -22.773 5.811 15.202 1.00 87.06 86 PHE A CA 1
ATOM 683 C C . PHE A 1 86 ? -23.890 4.763 15.268 1.00 87.06 86 PHE A C 1
ATOM 685 O O . PHE A 1 86 ? -24.290 4.233 14.240 1.00 87.06 86 PHE A O 1
ATOM 692 N N . ALA A 1 87 ? -24.365 4.409 16.465 1.00 89.62 87 ALA A N 1
ATOM 693 C CA . ALA A 1 87 ? -25.297 3.297 16.633 1.00 89.62 87 ALA A CA 1
ATOM 694 C C . ALA A 1 87 ? -26.656 3.496 15.938 1.00 89.62 87 ALA A C 1
ATOM 696 O O . ALA A 1 87 ? -27.315 2.511 15.628 1.00 89.62 87 ALA A O 1
ATOM 697 N N . ASP A 1 88 ? -27.051 4.742 15.675 1.00 90.38 88 ASP A N 1
ATOM 698 C CA . ASP A 1 88 ? -28.266 5.142 14.957 1.00 90.38 88 ASP A CA 1
ATOM 699 C C . ASP A 1 88 ? -28.042 5.393 13.454 1.00 90.38 88 ASP A C 1
ATOM 701 O O . ASP A 1 88 ? -28.850 6.068 12.814 1.00 90.38 88 ASP A O 1
ATOM 705 N N . LEU A 1 89 ? -26.925 4.928 12.897 1.00 86.44 89 LEU A N 1
ATOM 706 C CA . LEU A 1 89 ? -26.607 5.050 11.478 1.00 86.44 89 LEU A CA 1
ATOM 707 C C . LEU A 1 89 ? -26.547 3.665 10.834 1.00 86.44 89 LEU A C 1
ATOM 709 O O . LEU A 1 89 ? -26.080 2.696 11.437 1.00 86.44 89 LEU A O 1
ATOM 713 N N . THR A 1 90 ? -26.959 3.581 9.574 1.00 78.88 90 THR A N 1
ATOM 714 C CA . THR A 1 90 ? -26.634 2.431 8.722 1.00 78.88 90 THR A CA 1
ATOM 715 C C . THR A 1 90 ? -25.151 2.434 8.346 1.00 78.88 90 THR A C 1
ATOM 717 O O . THR A 1 90 ? -24.493 3.474 8.370 1.00 78.88 90 THR A O 1
ATOM 720 N N . THR A 1 91 ? -24.613 1.280 7.934 1.00 67.12 91 THR A N 1
ATOM 721 C CA . THR A 1 91 ? -23.234 1.188 7.417 1.00 67.12 91 THR A CA 1
ATOM 722 C C . THR A 1 91 ? -22.983 2.169 6.268 1.00 67.12 91 THR A C 1
ATOM 724 O O . THR A 1 91 ? -21.885 2.700 6.159 1.00 67.12 91 THR A O 1
ATOM 727 N N . GLU A 1 92 ? -23.991 2.443 5.436 1.00 72.25 92 GLU A N 1
ATOM 728 C CA . GLU A 1 92 ? -23.886 3.378 4.309 1.00 72.25 92 GLU A CA 1
ATOM 729 C C . GLU A 1 92 ? -23.846 4.851 4.745 1.00 72.25 92 GLU A C 1
ATOM 731 O O . GLU A 1 92 ? -23.228 5.675 4.073 1.00 72.25 92 GLU A O 1
ATOM 736 N N . GLU A 1 93 ? -24.472 5.185 5.877 1.00 78.12 93 GLU A N 1
ATOM 737 C CA . GLU A 1 93 ? -24.503 6.545 6.431 1.00 78.12 93 GLU A CA 1
ATOM 738 C C . GLU A 1 93 ? -23.244 6.900 7.231 1.00 78.12 93 GLU A C 1
ATOM 740 O O . GLU A 1 93 ? -22.939 8.083 7.405 1.00 78.12 93 GLU A O 1
ATOM 745 N N . VAL A 1 94 ? -22.501 5.912 7.743 1.00 66.50 94 VAL A N 1
ATOM 746 C CA . VAL A 1 94 ? -21.244 6.190 8.447 1.00 66.50 94 VAL A CA 1
ATOM 747 C C . VAL A 1 94 ? -20.226 6.736 7.437 1.00 66.50 94 VAL A C 1
ATOM 749 O O . VAL A 1 94 ? -19.965 6.081 6.424 1.00 66.50 94 VAL A O 1
ATOM 752 N N . PRO A 1 95 ? -19.594 7.902 7.690 1.00 60.44 95 PRO A N 1
ATOM 753 C CA . PRO A 1 95 ? -18.588 8.447 6.786 1.00 60.44 95 PRO A CA 1
ATOM 754 C C . PRO A 1 95 ? -17.522 7.395 6.462 1.00 60.44 95 PRO A C 1
ATOM 756 O O . PRO A 1 95 ? -16.904 6.846 7.373 1.00 60.44 95 PRO A O 1
ATOM 759 N N . LYS A 1 96 ? -17.278 7.126 5.171 1.00 55.00 96 LYS A N 1
ATOM 760 C CA . LYS A 1 96 ? -16.375 6.049 4.708 1.00 55.00 96 LYS A CA 1
ATOM 761 C C . LYS A 1 96 ? -14.963 6.111 5.315 1.00 55.00 96 LYS A C 1
ATOM 763 O O . LYS A 1 96 ? -14.296 5.090 5.409 1.00 55.00 96 LYS A O 1
ATOM 768 N N . GLY A 1 97 ? -14.515 7.289 5.758 1.00 49.47 97 GLY A N 1
ATOM 769 C CA . GLY A 1 97 ? -13.238 7.475 6.460 1.00 49.47 97 GLY A CA 1
ATOM 770 C C . GLY A 1 97 ? -13.218 7.034 7.934 1.00 49.47 97 GLY A C 1
ATOM 771 O O . GLY A 1 97 ? -12.138 6.959 8.511 1.00 49.47 97 GLY A O 1
ATOM 772 N N . LEU A 1 98 ? -14.378 6.756 8.540 1.00 52.56 98 LEU A N 1
ATOM 773 C CA . LEU A 1 98 ? -14.553 6.354 9.946 1.00 52.56 98 LEU A CA 1
ATOM 774 C C . LEU A 1 98 ? -14.970 4.886 10.105 1.00 52.56 98 LEU A C 1
ATOM 776 O O . LEU A 1 98 ? -14.916 4.352 11.213 1.00 52.56 98 LEU A O 1
ATOM 780 N N . LEU A 1 99 ? -15.367 4.226 9.015 1.00 49.53 99 LEU A N 1
ATOM 781 C CA . LEU A 1 99 ? -15.547 2.781 9.008 1.00 49.53 99 LEU A CA 1
ATOM 782 C C . LEU A 1 99 ? -14.167 2.105 9.073 1.00 49.53 99 LEU A C 1
ATOM 784 O O . LEU A 1 99 ? -13.278 2.460 8.291 1.00 49.53 99 LEU A O 1
ATOM 788 N N . PRO A 1 100 ? -13.969 1.110 9.959 1.00 50.50 100 PRO A N 1
ATOM 789 C CA . PRO A 1 100 ? -12.901 0.138 9.764 1.00 50.50 100 PRO A CA 1
ATOM 790 C C . PRO A 1 100 ? -13.008 -0.384 8.331 1.00 50.50 100 PRO A C 1
ATOM 792 O O . PRO A 1 100 ? -14.129 -0.575 7.850 1.00 50.50 100 PRO A O 1
ATOM 795 N N . MET A 1 101 ? -11.870 -0.575 7.651 1.00 44.97 101 MET A N 1
ATOM 796 C CA . MET A 1 101 ? -11.850 -1.141 6.296 1.00 44.97 101 MET A CA 1
ATOM 797 C C . MET A 1 101 ? -12.846 -2.308 6.245 1.00 44.97 101 MET A C 1
ATOM 799 O O . MET A 1 101 ? -12.771 -3.154 7.146 1.00 44.97 101 MET A O 1
ATOM 803 N N . PRO A 1 102 ? -13.793 -2.329 5.284 1.00 46.84 102 PRO A N 1
ATOM 804 C CA . PRO A 1 102 ? -14.767 -3.404 5.196 1.00 46.84 102 PRO A CA 1
ATOM 805 C C . PRO A 1 102 ? -14.001 -4.717 5.284 1.00 46.84 102 PRO A C 1
ATOM 807 O O . PRO A 1 102 ? -13.050 -4.919 4.523 1.00 46.84 102 PRO A O 1
ATOM 810 N N . ARG A 1 103 ? -14.343 -5.568 6.261 1.00 49.97 103 ARG A N 1
ATOM 811 C CA . ARG A 1 103 ? -13.795 -6.923 6.289 1.00 49.97 103 ARG A CA 1
ATOM 812 C C . ARG A 1 103 ? -14.189 -7.515 4.930 1.00 49.97 103 ARG A C 1
ATOM 814 O O . ARG A 1 103 ? -15.388 -7.514 4.650 1.00 49.97 103 ARG A O 1
ATOM 821 N N . PRO A 1 104 ? -13.233 -7.900 4.068 1.00 55.81 104 PRO A N 1
ATOM 822 C CA . PRO A 1 104 ? -13.588 -8.487 2.785 1.00 55.81 104 PRO A CA 1
ATOM 823 C C . PRO A 1 104 ? -14.486 -9.694 3.059 1.00 55.81 104 PRO A C 1
ATOM 825 O O . PRO A 1 104 ? -14.336 -10.320 4.114 1.00 55.81 104 PRO A O 1
ATOM 828 N N . GLU A 1 105 ? -15.442 -9.967 2.168 1.00 62.12 105 GLU A N 1
ATOM 829 C CA . GLU A 1 105 ? -16.317 -11.133 2.310 1.00 62.12 105 GLU A CA 1
ATOM 830 C C . GLU A 1 105 ? -15.459 -12.365 2.611 1.00 62.12 105 GLU A C 1
ATOM 832 O O . GLU A 1 105 ? -14.407 -12.551 1.997 1.00 62.12 105 GLU A O 1
ATOM 837 N N . GLU A 1 106 ? -15.861 -13.155 3.609 1.00 64.94 106 GLU A N 1
ATOM 838 C CA . GLU A 1 106 ? -15.062 -14.274 4.131 1.00 64.94 106 GLU A CA 1
ATOM 839 C C . GLU A 1 106 ? -14.618 -15.216 3.001 1.00 64.94 106 GLU A C 1
ATOM 841 O O . GLU A 1 106 ? -13.474 -15.657 2.971 1.00 64.94 106 GLU A O 1
ATOM 846 N N . GLU A 1 107 ? -15.470 -15.390 1.988 1.00 70.81 107 GLU A N 1
ATOM 847 C CA . GLU A 1 107 ? -15.180 -16.174 0.789 1.00 70.81 107 GLU A CA 1
ATOM 848 C C . GLU A 1 107 ? -14.013 -15.621 -0.057 1.00 70.81 107 GLU A C 1
ATOM 850 O O . GLU A 1 107 ? -13.200 -16.389 -0.568 1.00 70.81 107 GLU A O 1
ATOM 855 N N . GLU A 1 108 ? -13.883 -14.299 -0.197 1.00 75.94 108 GLU A N 1
ATOM 856 C CA . GLU A 1 108 ? -12.799 -13.673 -0.970 1.00 75.94 108 GLU A CA 1
ATOM 857 C C . GLU A 1 108 ? -11.459 -13.772 -0.241 1.00 75.94 108 GLU A C 1
ATOM 859 O O . GLU A 1 108 ? -10.419 -14.031 -0.850 1.00 75.94 108 GLU A O 1
ATOM 864 N N . VAL A 1 109 ? -11.481 -13.616 1.084 1.00 80.25 109 VAL A N 1
ATOM 865 C CA . VAL A 1 109 ? -10.281 -13.789 1.910 1.00 80.25 109 VAL A CA 1
ATOM 866 C C . VAL A 1 109 ? -9.810 -15.240 1.887 1.00 80.25 109 VAL A C 1
ATOM 868 O O . VAL A 1 109 ? -8.607 -15.499 1.843 1.00 80.25 109 VAL A O 1
ATOM 871 N N . ASP A 1 110 ? -10.752 -16.178 1.861 1.00 83.81 110 ASP A N 1
ATOM 872 C CA . ASP A 1 110 ? -10.467 -17.603 1.771 1.00 83.81 110 ASP A CA 1
ATOM 873 C C . ASP A 1 110 ? -9.844 -17.957 0.422 1.00 83.81 110 ASP A C 1
ATOM 875 O O . ASP A 1 110 ? -8.805 -18.616 0.392 1.00 83.81 110 ASP A O 1
ATOM 879 N N . LYS A 1 111 ? -10.381 -17.433 -0.687 1.00 84.19 111 LYS A N 1
ATOM 880 C CA . LYS A 1 111 ? -9.762 -17.565 -2.018 1.00 84.19 111 LYS A CA 1
ATOM 881 C C . LYS A 1 111 ? -8.346 -16.989 -2.050 1.00 84.19 111 LYS A C 1
ATOM 883 O O . LYS A 1 111 ? -7.446 -17.614 -2.611 1.00 84.19 111 LYS A O 1
ATOM 888 N N . GLU A 1 112 ? -8.125 -15.824 -1.440 1.00 86.88 112 GLU A N 1
ATOM 889 C CA . GLU A 1 112 ? -6.801 -15.200 -1.368 1.00 86.88 112 GLU A CA 1
ATOM 890 C C . GLU A 1 112 ? -5.814 -16.052 -0.556 1.00 86.88 112 GLU A C 1
ATOM 892 O O . GLU A 1 112 ? -4.667 -16.226 -0.975 1.00 86.88 112 GLU A O 1
ATOM 897 N N . PHE A 1 113 ? -6.257 -16.635 0.562 1.00 88.94 113 PHE A N 1
ATOM 898 C CA . PHE A 1 113 ? -5.438 -17.536 1.370 1.00 88.94 113 PHE A CA 1
ATOM 899 C C . PHE A 1 113 ? -5.115 -18.841 0.628 1.00 88.94 113 PHE A C 1
ATOM 901 O O . PHE A 1 113 ? -3.955 -19.251 0.606 1.00 88.94 113 PHE A O 1
ATOM 908 N N . GLU A 1 114 ? -6.090 -19.467 -0.040 1.00 89.44 114 GLU A N 1
ATOM 909 C CA . GLU A 1 114 ? -5.873 -20.666 -0.866 1.00 89.44 114 GLU A CA 1
ATOM 910 C C . GLU A 1 114 ? -4.900 -20.402 -2.020 1.00 89.44 114 GLU A C 1
ATOM 912 O O . GLU A 1 114 ? -3.980 -21.190 -2.273 1.00 89.44 114 GLU A O 1
ATOM 917 N N . MET A 1 115 ? -5.051 -19.258 -2.691 1.00 84.62 115 MET A N 1
ATOM 918 C CA . MET A 1 115 ? -4.138 -18.830 -3.746 1.00 84.62 115 MET A CA 1
ATOM 919 C C . MET A 1 115 ? -2.733 -18.600 -3.185 1.00 84.62 115 MET A C 1
ATOM 921 O O . MET A 1 115 ? -1.756 -19.098 -3.742 1.00 84.62 115 MET A O 1
ATOM 925 N N . TRP A 1 116 ? -2.619 -17.909 -2.051 1.00 89.56 116 TRP A N 1
ATOM 926 C CA . TRP A 1 116 ? -1.341 -17.674 -1.385 1.00 89.56 116 TRP A CA 1
ATOM 927 C C . TRP A 1 116 ? -0.661 -18.981 -0.948 1.00 89.56 116 TRP A C 1
ATOM 929 O O . TRP A 1 116 ? 0.548 -19.128 -1.147 1.00 89.56 116 TRP A O 1
ATOM 939 N N . LYS A 1 117 ? -1.412 -19.958 -0.418 1.00 90.06 117 LYS A N 1
ATOM 940 C CA . LYS A 1 117 ? -0.881 -21.290 -0.089 1.00 90.06 117 LYS A CA 1
ATOM 941 C C . LYS A 1 117 ? -0.358 -21.997 -1.331 1.00 90.06 117 LYS A C 1
ATOM 943 O O . LYS A 1 117 ? 0.740 -22.546 -1.295 1.00 90.06 117 LYS A O 1
ATOM 948 N N . THR A 1 118 ? -1.127 -21.954 -2.418 1.00 82.62 118 THR A N 1
ATOM 949 C CA . THR A 1 118 ? -0.776 -22.591 -3.692 1.00 82.62 118 THR A CA 1
ATOM 950 C C . THR A 1 118 ? 0.504 -21.990 -4.272 1.00 82.62 118 THR A C 1
ATOM 952 O O . THR A 1 118 ? 1.426 -22.726 -4.612 1.00 82.62 118 THR A O 1
ATOM 955 N N . VAL A 1 119 ? 0.603 -20.656 -4.311 1.00 78.44 119 VAL A N 1
ATOM 956 C CA . VAL A 1 119 ? 1.784 -19.931 -4.813 1.00 78.44 119 VAL A CA 1
ATOM 957 C C . VAL A 1 119 ? 3.028 -20.223 -3.968 1.00 78.44 119 VAL A C 1
ATOM 959 O O . VAL A 1 119 ? 4.116 -20.381 -4.514 1.00 78.44 119 VAL A O 1
ATOM 962 N N . ASN A 1 120 ? 2.875 -20.346 -2.647 1.00 78.94 120 ASN A N 1
ATOM 963 C CA . ASN A 1 120 ? 3.991 -20.579 -1.726 1.00 78.94 120 ASN A CA 1
ATOM 964 C C . ASN A 1 120 ? 4.238 -22.057 -1.387 1.00 78.94 120 ASN A C 1
ATOM 966 O O . ASN A 1 120 ? 5.056 -22.338 -0.511 1.00 78.94 120 ASN A O 1
ATOM 970 N N . GLY A 1 121 ? 3.540 -22.999 -2.029 1.00 85.38 121 GLY A N 1
ATOM 971 C CA . GLY A 1 121 ? 3.687 -24.434 -1.762 1.00 85.38 121 GLY A CA 1
ATOM 972 C C . GLY A 1 121 ? 3.416 -24.823 -0.302 1.00 85.38 121 GLY A C 1
ATOM 973 O O . GLY A 1 121 ? 4.100 -25.687 0.247 1.00 85.38 121 GLY A O 1
ATOM 974 N N . LYS A 1 122 ? 2.466 -24.152 0.359 1.00 87.25 122 LYS A N 1
ATOM 975 C CA . LYS A 1 122 ? 2.148 -24.370 1.776 1.00 87.25 122 LYS A CA 1
ATOM 976 C C . LYS A 1 122 ? 1.279 -25.605 1.962 1.00 87.25 122 LYS A C 1
ATOM 978 O O . LYS A 1 122 ? 0.226 -25.743 1.348 1.00 87.25 122 LYS A O 1
ATOM 983 N N . THR A 1 123 ? 1.694 -26.459 2.888 1.00 87.50 123 THR A N 1
ATOM 984 C CA . THR A 1 123 ? 0.930 -27.618 3.356 1.00 87.50 123 THR A CA 1
ATOM 985 C C . THR A 1 123 ? 0.970 -27.657 4.876 1.00 87.50 123 THR A C 1
ATOM 987 O O . THR A 1 123 ? 2.034 -27.441 5.463 1.00 87.50 123 THR A O 1
ATOM 990 N N . TYR A 1 124 ? -0.158 -27.963 5.510 1.00 90.31 124 TYR A N 1
ATOM 991 C CA . TYR A 1 124 ? -0.282 -28.000 6.967 1.00 90.31 124 TYR A CA 1
ATOM 992 C C . TYR A 1 124 ? -0.611 -29.408 7.460 1.00 90.31 124 TYR A C 1
ATOM 994 O O . TYR A 1 124 ? -1.225 -30.201 6.751 1.00 90.31 124 TYR A O 1
ATOM 1002 N N . ASN A 1 125 ? -0.173 -29.724 8.681 1.00 86.62 125 ASN A N 1
ATOM 1003 C CA . ASN A 1 125 ? -0.278 -31.075 9.240 1.00 86.62 125 ASN A CA 1
ATOM 1004 C C . ASN A 1 125 ? -1.677 -31.403 9.790 1.00 86.62 125 ASN A C 1
ATOM 1006 O O . ASN A 1 125 ? -1.998 -32.578 9.954 1.00 86.62 125 ASN A O 1
ATOM 1010 N N . SER A 1 126 ? -2.485 -30.390 10.118 1.00 90.88 126 SER A N 1
ATOM 1011 C CA . SER A 1 126 ? -3.853 -30.556 10.616 1.00 90.88 126 SER A CA 1
ATOM 1012 C C . SER A 1 126 ? -4.709 -29.326 10.311 1.00 90.88 126 SER A C 1
ATOM 1014 O O . SER A 1 126 ? -4.179 -28.248 10.029 1.00 90.88 126 SER A O 1
ATOM 1016 N N . THR A 1 127 ? -6.031 -29.483 10.400 1.00 87.50 127 THR A N 1
ATOM 1017 C CA . THR A 1 127 ? -6.997 -28.391 10.213 1.00 87.50 127 THR A CA 1
ATOM 1018 C C . THR A 1 127 ? -6.865 -27.323 11.303 1.00 87.50 127 THR A C 1
ATOM 1020 O O . THR A 1 127 ? -7.020 -26.138 11.025 1.00 87.50 127 THR A O 1
ATOM 1023 N N . GLU A 1 128 ? -6.520 -27.708 12.535 1.00 85.62 128 GLU A N 1
ATOM 1024 C CA . GLU A 1 128 ? -6.264 -26.765 13.631 1.00 85.62 128 GLU A CA 1
ATOM 1025 C C . GLU A 1 128 ? -5.005 -25.929 13.371 1.00 85.62 128 GLU A C 1
ATOM 1027 O O . GLU A 1 128 ? -5.004 -24.722 13.617 1.00 85.62 128 GLU A O 1
ATOM 1032 N N . GLU A 1 129 ? -3.941 -26.547 12.844 1.00 89.50 129 GLU A N 1
ATOM 1033 C CA . GLU A 1 129 ? -2.734 -25.814 12.455 1.00 89.50 129 GLU A CA 1
ATOM 1034 C C . GLU A 1 129 ? -3.024 -24.870 11.289 1.00 89.50 129 GLU A C 1
ATOM 1036 O O . GLU A 1 129 ? -2.599 -23.721 11.315 1.00 89.50 129 GLU A O 1
ATOM 1041 N N . GLU A 1 130 ? -3.781 -25.317 10.290 1.00 90.75 130 GLU A N 1
ATOM 1042 C CA . GLU A 1 130 ? -4.197 -24.471 9.175 1.00 90.75 130 GLU A CA 1
ATOM 1043 C C . GLU A 1 130 ? -5.015 -23.259 9.638 1.00 90.75 130 GLU A C 1
ATOM 1045 O O . GLU A 1 130 ? -4.731 -22.141 9.210 1.00 90.75 130 GLU A O 1
ATOM 1050 N N . ALA A 1 131 ? -5.964 -23.449 10.560 1.00 87.88 131 ALA A N 1
ATOM 1051 C CA . ALA A 1 131 ? -6.730 -22.352 11.147 1.00 87.88 131 ALA A CA 1
ATOM 1052 C C . ALA A 1 131 ? -5.811 -21.346 11.863 1.00 87.88 131 ALA A C 1
ATOM 1054 O O . ALA A 1 131 ? -5.892 -20.145 11.605 1.00 87.88 131 ALA A O 1
ATOM 1055 N N . ARG A 1 132 ? -4.860 -21.828 12.676 1.00 88.12 132 ARG A N 1
ATOM 1056 C CA . ARG A 1 132 ? -3.864 -20.980 13.354 1.00 88.12 132 ARG A CA 1
ATOM 1057 C C . ARG A 1 132 ? -2.984 -20.211 12.360 1.00 88.12 132 ARG A C 1
ATOM 1059 O O . ARG A 1 132 ? -2.721 -19.024 12.538 1.00 88.12 132 ARG A O 1
ATOM 1066 N N . ARG A 1 133 ? -2.527 -20.873 11.294 1.00 92.19 133 ARG A N 1
ATOM 1067 C CA . ARG A 1 133 ? -1.707 -20.279 10.223 1.00 92.19 133 ARG A CA 1
ATOM 1068 C C . ARG A 1 133 ? -2.483 -19.224 9.443 1.00 92.19 133 ARG A C 1
ATOM 1070 O O . ARG A 1 133 ? -1.941 -18.155 9.164 1.00 92.19 133 ARG A O 1
ATOM 1077 N N . LYS A 1 134 ? -3.761 -19.488 9.165 1.00 90.75 134 LYS A N 1
ATOM 1078 C CA . LYS A 1 134 ? -4.690 -18.543 8.541 1.00 90.75 134 LYS A CA 1
ATOM 1079 C C . LYS A 1 134 ? -4.917 -17.320 9.426 1.00 90.75 134 LYS A C 1
ATOM 1081 O O . LYS A 1 134 ? -4.840 -16.209 8.920 1.00 90.75 134 LYS A O 1
ATOM 1086 N N . GLU A 1 135 ? -5.096 -17.477 10.738 1.00 88.12 135 GLU A N 1
ATOM 1087 C CA . GLU A 1 135 ? -5.206 -16.342 11.670 1.00 88.12 135 GLU A CA 1
ATOM 1088 C C . GLU A 1 135 ? -3.960 -15.442 11.656 1.00 88.12 135 GLU A C 1
ATOM 1090 O O . GLU A 1 135 ? -4.075 -14.216 11.573 1.00 88.12 135 GLU A O 1
ATOM 1095 N N . ILE A 1 136 ? -2.761 -16.035 11.672 1.00 87.69 136 ILE A N 1
ATOM 1096 C CA . ILE A 1 136 ? -1.502 -15.280 11.574 1.00 87.69 136 ILE A CA 1
ATOM 1097 C C . ILE A 1 136 ? -1.403 -14.568 10.218 1.00 87.69 136 ILE A C 1
ATOM 1099 O O . ILE A 1 136 ? -1.038 -13.391 10.153 1.00 87.69 136 ILE A O 1
ATOM 1103 N N . TRP A 1 137 ? -1.773 -15.259 9.139 1.00 91.38 137 TRP A N 1
ATOM 1104 C CA . TRP A 1 137 ? -1.795 -14.696 7.795 1.00 91.38 137 TRP A CA 1
ATOM 1105 C C . TRP A 1 137 ? -2.765 -13.518 7.674 1.00 91.38 137 TRP A C 1
ATOM 1107 O O . TRP A 1 137 ? -2.390 -12.476 7.136 1.00 91.38 137 TRP A O 1
ATOM 1117 N N . LEU A 1 138 ? -3.962 -13.622 8.256 1.00 88.88 138 LEU A N 1
ATOM 1118 C CA . LEU A 1 138 ? -4.947 -12.540 8.321 1.00 88.88 138 LEU A CA 1
ATOM 1119 C C . LEU A 1 138 ? -4.406 -11.322 9.073 1.00 88.88 138 LEU A C 1
ATOM 1121 O O . LEU A 1 138 ? -4.571 -10.191 8.611 1.00 88.88 138 LEU A O 1
ATOM 1125 N N . ALA A 1 139 ? -3.724 -11.538 10.201 1.00 86.56 139 ALA A N 1
ATOM 1126 C CA . ALA A 1 139 ? -3.090 -10.464 10.961 1.00 86.56 139 ALA A CA 1
ATOM 1127 C C . ALA A 1 139 ? -1.975 -9.775 10.152 1.00 86.56 139 ALA A C 1
ATOM 1129 O O . ALA A 1 139 ? -1.917 -8.542 10.088 1.00 86.56 139 ALA A O 1
ATOM 1130 N N . THR A 1 140 ? -1.121 -10.550 9.474 1.00 82.88 140 THR A N 1
ATOM 1131 C CA . THR A 1 140 ? -0.086 -10.008 8.581 1.00 82.88 140 THR A CA 1
ATOM 1132 C C . THR A 1 140 ? -0.708 -9.231 7.424 1.00 82.88 140 THR A C 1
ATOM 1134 O O . THR A 1 140 ? -0.274 -8.113 7.142 1.00 82.88 140 THR A O 1
ATOM 1137 N N . ARG A 1 141 ? -1.761 -9.767 6.799 1.00 87.31 141 ARG A N 1
ATOM 1138 C CA . ARG A 1 141 ? -2.526 -9.118 5.729 1.00 87.31 141 ARG A CA 1
ATOM 1139 C C . ARG A 1 141 ? -3.109 -7.785 6.160 1.00 87.31 141 ARG A C 1
ATOM 1141 O O . ARG A 1 141 ? -2.912 -6.795 5.461 1.00 87.31 141 ARG A O 1
ATOM 1148 N N . ALA A 1 142 ? -3.748 -7.728 7.325 1.00 86.31 142 ALA A N 1
ATOM 1149 C CA . ALA A 1 142 ? -4.279 -6.484 7.874 1.00 86.31 142 ALA A CA 1
ATOM 1150 C C . ALA A 1 142 ? -3.174 -5.430 8.064 1.00 86.31 142 ALA A C 1
ATOM 1152 O O . ALA A 1 142 ? -3.331 -4.289 7.630 1.00 86.31 142 ALA A O 1
ATOM 1153 N N . ARG A 1 143 ? -2.019 -5.825 8.620 1.00 83.00 143 ARG A N 1
ATOM 1154 C CA . ARG A 1 143 ? -0.862 -4.933 8.799 1.00 83.00 143 ARG A CA 1
ATOM 1155 C C . ARG A 1 143 ? -0.298 -4.430 7.467 1.00 83.00 143 ARG A C 1
ATOM 1157 O O . ARG A 1 143 ? 0.023 -3.249 7.352 1.00 83.00 143 ARG A O 1
ATOM 1164 N N . VAL A 1 144 ? -0.180 -5.309 6.469 1.00 80.81 144 VAL A N 1
ATOM 1165 C CA . VAL A 1 144 ? 0.279 -4.957 5.114 1.00 80.81 144 VAL A CA 1
ATOM 1166 C C . VAL A 1 144 ? -0.685 -3.970 4.456 1.00 80.81 144 VAL A C 1
ATOM 1168 O O . VAL A 1 144 ? -0.241 -2.965 3.907 1.00 80.81 144 VAL A O 1
ATOM 1171 N N . MET A 1 145 ? -1.994 -4.208 4.555 1.00 83.75 145 MET A N 1
ATOM 1172 C CA . MET A 1 145 ? -3.017 -3.310 4.014 1.00 83.75 145 MET A CA 1
ATOM 1173 C C . MET A 1 145 ? -2.993 -1.936 4.682 1.00 83.75 145 MET A C 1
ATOM 1175 O O . MET A 1 145 ? -3.032 -0.918 3.997 1.00 83.75 145 MET A O 1
ATOM 1179 N N . GLU A 1 146 ? -2.890 -1.888 6.011 1.00 83.44 146 GLU A N 1
ATOM 1180 C CA . GLU A 1 146 ? -2.819 -0.626 6.746 1.00 83.44 146 GLU A CA 1
ATOM 1181 C C . GLU A 1 146 ? -1.555 0.170 6.388 1.00 83.44 146 GLU A C 1
ATOM 1183 O O . GLU A 1 146 ? -1.626 1.375 6.146 1.00 83.44 146 GLU A O 1
ATOM 1188 N N . HIS A 1 147 ? -0.406 -0.505 6.294 1.00 78.81 147 HIS A N 1
ATOM 1189 C CA . HIS A 1 147 ? 0.836 0.112 5.845 1.00 78.81 147 HIS A CA 1
ATOM 1190 C C . HIS A 1 147 ? 0.719 0.649 4.413 1.00 78.81 147 HIS A C 1
ATOM 1192 O O . HIS A 1 147 ? 1.092 1.791 4.158 1.00 78.81 147 HIS A O 1
ATOM 1198 N N . ASN A 1 148 ? 0.163 -0.134 3.486 1.00 78.00 148 ASN A N 1
ATOM 1199 C CA . ASN A 1 148 ? -0.009 0.292 2.096 1.00 78.00 148 ASN A CA 1
ATOM 1200 C C . ASN A 1 148 ? -0.968 1.478 1.977 1.00 78.00 148 ASN A C 1
ATOM 1202 O O . ASN A 1 148 ? -0.661 2.418 1.254 1.00 78.00 148 ASN A O 1
ATOM 1206 N N . LYS A 1 149 ? -2.029 1.527 2.791 1.00 82.06 149 LYS A N 1
ATOM 1207 C CA . LYS A 1 149 ? -2.901 2.704 2.911 1.00 82.06 149 LYS A CA 1
ATOM 1208 C C . LYS A 1 149 ? -2.144 3.943 3.412 1.00 82.06 149 LYS A C 1
ATOM 1210 O O . LYS A 1 149 ? -2.383 5.053 2.939 1.00 82.06 149 LYS A O 1
ATOM 1215 N N . ARG A 1 150 ? -1.219 3.794 4.371 1.00 76.94 150 ARG A N 1
ATOM 1216 C CA . ARG A 1 150 ? -0.344 4.903 4.810 1.00 76.94 150 ARG A CA 1
ATOM 1217 C C . ARG A 1 150 ? 0.648 5.319 3.721 1.00 76.94 150 ARG A C 1
ATOM 1219 O O . ARG A 1 150 ? 0.901 6.512 3.565 1.00 76.94 150 ARG A O 1
ATOM 1226 N N . ALA A 1 151 ? 1.175 4.365 2.956 1.00 71.69 151 ALA A N 1
ATOM 1227 C CA . ALA A 1 151 ? 2.063 4.622 1.827 1.00 71.69 151 ALA A CA 1
ATOM 1228 C C . ALA A 1 151 ? 1.361 5.390 0.698 1.00 71.69 151 ALA A C 1
ATOM 1230 O O . ALA A 1 151 ? 1.908 6.376 0.205 1.00 71.69 151 ALA A O 1
ATOM 1231 N N . GLU A 1 152 ? 0.136 4.993 0.348 1.00 72.19 152 GLU A N 1
ATOM 1232 C CA . GLU A 1 152 ? -0.736 5.688 -0.610 1.00 72.19 152 GLU A CA 1
ATOM 1233 C C . GLU A 1 152 ? -0.993 7.137 -0.179 1.00 72.19 152 GLU A C 1
ATOM 1235 O O . GLU A 1 152 ? -0.850 8.063 -0.972 1.00 72.19 152 GLU A O 1
ATOM 1240 N N . ASN A 1 153 ? -1.265 7.354 1.111 1.00 77.00 153 ASN A N 1
ATOM 1241 C CA . ASN A 1 153 ? -1.549 8.678 1.671 1.00 77.00 153 ASN A CA 1
ATOM 1242 C C . ASN A 1 153 ? -0.332 9.594 1.838 1.00 77.00 153 ASN A C 1
ATOM 1244 O O . ASN A 1 153 ? -0.474 10.707 2.346 1.00 77.00 153 ASN A O 1
ATOM 1248 N N . GLY A 1 154 ? 0.874 9.164 1.470 1.00 75.44 154 GLY A N 1
ATOM 1249 C CA . GLY A 1 154 ? 2.046 10.020 1.614 1.00 75.44 154 GLY A CA 1
ATOM 1250 C C . GLY A 1 154 ? 2.960 9.680 2.791 1.00 75.44 154 GLY A C 1
ATOM 1251 O O . GLY A 1 154 ? 4.118 10.093 2.782 1.00 75.44 154 GLY A O 1
ATOM 1252 N N . SER A 1 155 ? 2.448 8.972 3.799 1.00 71.81 155 SER A N 1
ATOM 1253 C CA . SER A 1 155 ? 3.086 8.844 5.116 1.00 71.81 155 SER A CA 1
ATOM 1254 C C . SER A 1 155 ? 4.239 7.846 5.152 1.00 71.81 155 SER A C 1
ATOM 1256 O O . SER A 1 155 ? 5.129 8.001 5.978 1.00 71.81 155 SER A O 1
ATOM 1258 N N . GLU A 1 156 ? 4.244 6.862 4.252 1.00 68.62 156 GLU A N 1
ATOM 1259 C CA . GLU A 1 156 ? 5.334 5.892 4.101 1.00 68.62 156 GLU A CA 1
ATOM 1260 C C . GLU A 1 156 ? 5.955 6.001 2.696 1.00 68.62 156 GLU A C 1
ATOM 1262 O O . GLU A 1 156 ? 5.303 6.389 1.712 1.00 68.62 156 GLU A O 1
ATOM 1267 N N . SER A 1 157 ? 7.242 5.670 2.596 1.00 70.69 157 SER A N 1
ATOM 1268 C CA . SER A 1 157 ? 8.021 5.726 1.349 1.00 70.69 157 SER A CA 1
ATOM 1269 C C . SER A 1 157 ? 8.024 4.413 0.559 1.00 70.69 157 SER A C 1
ATOM 1271 O O . SER A 1 157 ? 8.516 4.380 -0.568 1.00 70.69 157 SER A O 1
ATOM 1273 N N . PHE A 1 158 ? 7.479 3.334 1.125 1.00 73.12 158 PHE A N 1
ATOM 1274 C CA . PHE A 1 158 ? 7.449 2.005 0.519 1.00 73.12 158 PHE A CA 1
ATOM 1275 C C . PHE A 1 158 ? 6.096 1.331 0.74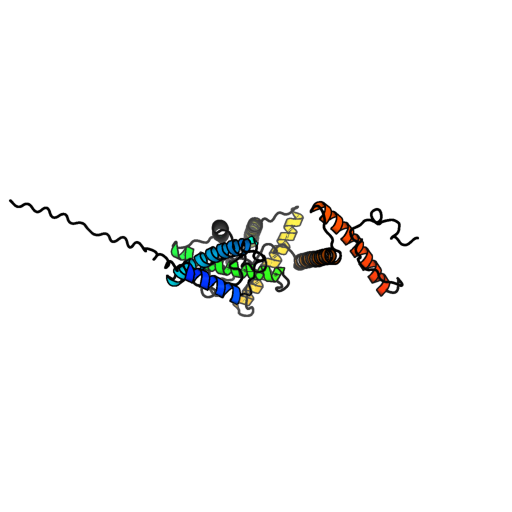3 1.00 73.12 158 PHE A C 1
ATOM 1277 O O . PHE A 1 158 ? 5.289 1.796 1.540 1.00 73.12 158 PHE A O 1
ATOM 1284 N N . THR A 1 159 ? 5.847 0.228 0.041 1.00 72.69 159 THR A N 1
ATOM 1285 C CA . THR A 1 159 ? 4.689 -0.651 0.245 1.00 72.69 159 THR A CA 1
ATOM 1286 C C . THR A 1 159 ? 5.164 -2.033 0.688 1.00 72.69 159 THR A C 1
ATOM 1288 O O . THR A 1 159 ? 6.252 -2.485 0.328 1.00 72.69 159 THR A O 1
ATOM 1291 N N . MET A 1 160 ? 4.355 -2.713 1.493 1.00 78.00 160 MET A N 1
ATOM 1292 C CA . MET A 1 160 ? 4.566 -4.087 1.931 1.00 78.00 160 MET A CA 1
ATOM 1293 C C . MET A 1 160 ? 3.761 -5.053 1.055 1.00 78.00 160 MET A C 1
ATOM 1295 O O . MET A 1 160 ? 2.766 -4.684 0.430 1.00 78.00 160 MET A O 1
ATOM 1299 N N . GLY A 1 161 ? 4.184 -6.312 1.032 1.00 80.62 161 GLY A N 1
ATOM 1300 C CA . GLY A 1 161 ? 3.473 -7.404 0.378 1.00 80.62 161 GLY A CA 1
ATOM 1301 C C . GLY A 1 161 ? 3.390 -8.615 1.297 1.00 80.62 161 GLY A C 1
ATOM 1302 O O . GLY A 1 161 ? 4.179 -8.752 2.234 1.00 80.62 161 GLY A O 1
ATOM 1303 N N . ILE A 1 162 ? 2.430 -9.489 1.018 1.00 83.19 162 ILE A N 1
ATOM 1304 C CA . ILE A 1 162 ? 2.342 -10.804 1.647 1.00 83.19 162 ILE A CA 1
ATOM 1305 C C . ILE A 1 162 ? 3.407 -11.711 1.016 1.00 83.19 162 ILE A C 1
ATOM 1307 O O . ILE A 1 162 ? 3.543 -11.768 -0.202 1.00 83.19 162 ILE A O 1
ATOM 1311 N N . ASN A 1 163 ? 4.170 -12.412 1.850 1.00 80.19 163 ASN A N 1
ATOM 1312 C CA . ASN A 1 163 ? 5.300 -13.263 1.470 1.00 80.19 163 ASN A CA 1
ATOM 1313 C C . ASN A 1 163 ? 5.146 -14.701 2.007 1.00 80.19 163 ASN A C 1
ATOM 1315 O O . ASN A 1 163 ? 4.158 -15.026 2.668 1.00 80.19 163 ASN A O 1
ATOM 1319 N N . TYR A 1 164 ? 6.138 -15.561 1.755 1.00 83.25 164 TYR A N 1
ATOM 1320 C CA . TYR A 1 164 ? 6.154 -16.959 2.212 1.00 83.25 164 TYR A CA 1
ATOM 1321 C C . TYR A 1 164 ? 6.005 -17.117 3.738 1.00 83.25 164 TYR A C 1
ATOM 1323 O O . TYR A 1 164 ? 5.460 -18.113 4.201 1.00 83.25 164 TYR A O 1
ATOM 1331 N N . PHE A 1 165 ? 6.458 -16.151 4.538 1.00 84.25 165 PHE A N 1
ATOM 1332 C CA . PHE A 1 165 ? 6.431 -16.206 6.007 1.00 84.25 165 PHE A CA 1
ATOM 1333 C C . PHE A 1 165 ? 5.186 -15.558 6.615 1.00 84.25 165 PHE A C 1
ATOM 1335 O O . PHE A 1 165 ? 5.122 -15.374 7.826 1.00 84.25 165 PHE A O 1
ATOM 1342 N N . SER A 1 166 ? 4.205 -15.166 5.800 1.00 86.00 166 SER A N 1
ATOM 1343 C CA . SER A 1 166 ? 3.076 -14.365 6.285 1.00 86.00 166 SER A CA 1
ATOM 1344 C C . SER A 1 166 ? 2.135 -15.114 7.231 1.00 86.00 166 SER A C 1
ATOM 1346 O O . SER A 1 166 ? 1.438 -14.464 8.000 1.00 86.00 166 SER A O 1
ATOM 1348 N N . ASP A 1 167 ? 2.169 -16.448 7.235 1.00 89.00 167 ASP A N 1
ATOM 1349 C CA . ASP A 1 167 ? 1.481 -17.338 8.182 1.00 89.00 167 ASP A CA 1
ATOM 1350 C C . ASP A 1 167 ? 2.320 -17.695 9.426 1.00 89.00 167 ASP A C 1
ATOM 1352 O O . ASP A 1 167 ? 1.987 -18.624 10.167 1.00 89.00 167 ASP A O 1
ATOM 1356 N N . MET A 1 168 ? 3.447 -17.017 9.650 1.00 87.31 168 MET A N 1
ATOM 1357 C CA . MET A 1 168 ? 4.352 -17.282 10.767 1.00 87.31 168 MET A CA 1
ATOM 1358 C C . MET A 1 168 ? 4.456 -16.066 11.680 1.00 87.31 168 MET A C 1
ATOM 1360 O O . MET A 1 168 ? 4.558 -14.924 11.229 1.00 87.31 168 MET A O 1
ATOM 1364 N N . THR A 1 169 ? 4.447 -16.306 12.989 1.00 81.69 169 THR A N 1
ATOM 1365 C CA . THR A 1 169 ? 4.768 -15.243 13.948 1.00 81.69 169 THR A CA 1
ATOM 1366 C C . THR A 1 169 ? 6.252 -14.884 13.857 1.00 81.69 169 THR A C 1
ATOM 1368 O O . THR A 1 169 ? 7.068 -15.697 13.424 1.00 81.69 169 THR A O 1
ATOM 1371 N N . PHE A 1 170 ? 6.628 -13.683 14.307 1.00 67.31 170 PHE A N 1
ATOM 1372 C CA . PHE A 1 170 ? 8.032 -13.249 14.316 1.00 67.31 170 PHE A CA 1
ATOM 1373 C C . PHE A 1 170 ? 8.965 -14.246 15.032 1.00 67.31 170 PHE A C 1
ATOM 1375 O O . PHE A 1 170 ? 10.104 -14.419 14.612 1.00 67.31 170 PHE A O 1
ATOM 1382 N N . GLU A 1 171 ? 8.477 -14.931 16.071 1.00 74.44 171 GLU A N 1
ATOM 1383 C CA . GLU A 1 171 ? 9.250 -15.937 16.811 1.00 74.44 171 GLU A CA 1
ATOM 1384 C C . GLU A 1 171 ? 9.385 -17.276 16.074 1.00 74.44 171 GLU A C 1
ATOM 1386 O O . GLU A 1 171 ? 10.372 -17.986 16.258 1.00 74.44 171 GLU A O 1
ATOM 1391 N N . GLU A 1 172 ? 8.411 -17.630 15.233 1.00 78.81 172 GLU A N 1
ATOM 1392 C CA . GLU A 1 172 ? 8.441 -18.871 14.456 1.00 78.81 172 GLU A CA 1
ATOM 1393 C C . GLU A 1 172 ? 9.338 -18.769 13.223 1.00 78.81 172 GLU A C 1
ATOM 1395 O O . GLU A 1 172 ? 9.838 -19.794 12.754 1.00 78.81 172 GLU A O 1
ATOM 1400 N N . VAL A 1 173 ? 9.521 -17.565 12.664 1.00 66.94 173 VAL A N 1
ATOM 1401 C CA . VAL A 1 173 ? 10.367 -17.367 11.481 1.00 66.94 173 VAL A CA 1
ATOM 1402 C C . VAL A 1 173 ? 11.805 -17.756 11.843 1.00 66.94 173 VAL A C 1
ATOM 1404 O O . VAL A 1 173 ? 12.425 -17.097 12.683 1.00 66.94 173 VAL A O 1
ATOM 1407 N N . PRO A 1 174 ? 12.380 -18.811 11.228 1.00 58.94 174 PRO A N 1
ATOM 1408 C CA . PRO A 1 174 ? 13.741 -19.212 11.546 1.00 58.94 174 PRO A CA 1
ATOM 1409 C C . PRO A 1 174 ? 14.689 -18.051 11.242 1.00 58.94 174 PRO A C 1
ATOM 1411 O O . PRO A 1 174 ? 14.655 -17.515 10.133 1.00 58.94 174 PRO A O 1
ATOM 1414 N N . LYS A 1 175 ? 15.563 -17.707 12.200 1.00 51.12 175 LYS A N 1
ATOM 1415 C CA . LYS A 1 175 ? 16.519 -16.573 12.165 1.00 51.12 175 LYS A CA 1
ATOM 1416 C C . LYS A 1 175 ? 17.573 -16.607 11.031 1.00 51.12 175 LYS A C 1
ATOM 1418 O O . LYS A 1 175 ? 18.584 -15.927 11.112 1.00 51.12 175 LYS A O 1
ATOM 1423 N N . GLY A 1 176 ? 17.350 -17.385 9.976 1.00 46.62 176 GLY A N 1
ATOM 1424 C CA . GLY A 1 176 ? 18.152 -17.419 8.749 1.00 46.62 176 GLY A CA 1
ATOM 1425 C C . GLY A 1 176 ? 17.387 -17.937 7.527 1.00 46.62 176 GLY A C 1
ATOM 1426 O O . GLY A 1 176 ? 18.007 -18.386 6.571 1.00 46.62 176 GLY A O 1
ATOM 1427 N N . ARG A 1 177 ? 16.045 -17.960 7.574 1.00 47.09 177 ARG A N 1
ATOM 1428 C CA . ARG A 1 177 ? 15.192 -18.362 6.442 1.00 47.09 177 ARG A CA 1
ATOM 1429 C C . ARG A 1 177 ? 14.471 -17.170 5.808 1.00 47.09 177 ARG A C 1
ATOM 1431 O O . ARG A 1 177 ? 13.791 -17.356 4.815 1.00 47.09 177 ARG A O 1
ATOM 1438 N N . LEU A 1 178 ? 14.632 -15.947 6.319 1.00 44.97 178 LEU A N 1
ATOM 1439 C CA . LEU A 1 178 ? 14.076 -14.759 5.660 1.00 44.97 178 LEU A CA 1
ATOM 1440 C C . LEU A 1 178 ? 14.676 -14.575 4.242 1.00 44.97 178 LEU A C 1
ATOM 1442 O O . LEU A 1 178 ? 14.034 -14.010 3.357 1.00 44.97 178 LEU A O 1
ATOM 1446 N N . MET A 1 179 ? 15.854 -15.157 4.004 1.00 37.56 179 MET A N 1
ATOM 1447 C CA . MET A 1 179 ? 16.354 -15.589 2.700 1.00 37.56 179 MET A CA 1
ATOM 1448 C C . MET A 1 179 ? 15.524 -16.731 2.080 1.00 37.56 179 MET A C 1
ATOM 1450 O O . MET A 1 179 ? 15.695 -17.900 2.434 1.00 37.56 179 MET A O 1
ATOM 1454 N N . VAL A 1 180 ? 14.761 -16.446 1.020 1.00 35.81 180 VAL A N 1
ATOM 1455 C CA . VAL A 1 180 ? 14.601 -17.445 -0.052 1.00 35.81 180 VAL A CA 1
ATOM 1456 C C . VAL A 1 180 ? 15.933 -17.493 -0.806 1.00 35.81 180 VAL A C 1
ATOM 1458 O O . VAL A 1 180 ? 16.116 -16.860 -1.837 1.00 35.81 180 VAL A O 1
ATOM 1461 N N . VAL A 1 181 ? 16.909 -18.188 -0.224 1.00 30.47 181 VAL A N 1
ATOM 1462 C CA . VAL A 1 181 ? 18.126 -18.629 -0.908 1.00 30.47 181 VAL A CA 1
ATOM 1463 C C . VAL A 1 181 ? 18.056 -20.148 -0.926 1.00 30.47 181 VAL A C 1
ATOM 1465 O O . VAL A 1 181 ? 18.399 -20.818 0.048 1.00 30.47 181 VAL A O 1
ATOM 1468 N N . PHE A 1 182 ? 17.544 -20.697 -2.026 1.00 31.48 182 PHE A N 1
ATOM 1469 C CA . PHE A 1 182 ? 17.714 -22.113 -2.337 1.00 31.48 182 PHE A CA 1
ATOM 1470 C C . PHE A 1 182 ? 19.194 -22.355 -2.700 1.00 31.48 182 PHE A C 1
ATOM 1472 O O . PHE A 1 182 ? 19.718 -21.653 -3.566 1.00 31.48 182 PHE A O 1
ATOM 1479 N N . PRO A 1 183 ? 19.909 -23.295 -2.053 1.00 30.58 183 PRO A N 1
ATOM 1480 C CA . PRO A 1 183 ? 21.329 -23.500 -2.320 1.00 30.58 183 PRO A CA 1
ATOM 1481 C C . PRO A 1 183 ? 21.618 -24.528 -3.438 1.00 30.58 183 PRO A C 1
ATOM 1483 O O . PRO A 1 183 ? 21.127 -25.654 -3.410 1.00 30.58 183 PRO A O 1
ATOM 1486 N N . THR A 1 184 ? 22.571 -24.146 -4.306 1.00 29.20 184 THR A N 1
ATOM 1487 C CA . THR A 1 184 ? 23.526 -24.934 -5.135 1.00 29.20 184 THR A CA 1
ATOM 1488 C C . THR A 1 184 ? 23.069 -25.605 -6.446 1.00 29.20 184 THR A C 1
ATOM 1490 O O . THR A 1 184 ? 22.306 -26.561 -6.430 1.00 29.20 184 THR A O 1
ATOM 1493 N N . ARG A 1 185 ? 23.679 -25.210 -7.583 1.00 32.47 185 ARG A N 1
ATOM 1494 C CA . ARG A 1 185 ? 24.882 -25.816 -8.225 1.00 32.47 185 ARG A CA 1
ATOM 1495 C C . ARG A 1 185 ? 24.851 -25.561 -9.751 1.00 32.47 185 ARG A C 1
ATOM 1497 O O . ARG A 1 185 ? 23.967 -26.060 -10.428 1.00 32.47 185 ARG A O 1
ATOM 1504 N N . ASP A 1 186 ? 25.810 -24.771 -10.240 1.00 31.28 186 ASP A N 1
ATOM 1505 C CA . ASP A 1 186 ? 26.230 -24.535 -11.637 1.00 31.28 186 ASP A CA 1
ATOM 1506 C C . ASP A 1 186 ? 25.143 -24.538 -12.743 1.00 31.28 186 ASP A C 1
ATOM 1508 O O . ASP A 1 186 ? 24.768 -25.580 -13.273 1.00 31.28 186 ASP A O 1
ATOM 1512 N N . GLY A 1 187 ? 24.703 -23.340 -13.162 1.00 40.75 187 GLY A N 1
ATOM 1513 C CA . GLY A 1 187 ? 23.987 -23.107 -14.433 1.00 40.75 187 GLY A CA 1
ATOM 1514 C C . GLY A 1 187 ? 22.454 -23.004 -14.382 1.00 40.75 187 GLY A C 1
ATOM 1515 O O . GLY A 1 187 ? 21.846 -22.712 -15.405 1.00 40.75 187 GLY A O 1
ATOM 1516 N N . GLY A 1 188 ? 21.821 -23.210 -13.219 1.00 45.34 188 GLY A N 1
ATOM 1517 C CA . GLY A 1 188 ? 20.354 -23.170 -13.059 1.00 45.34 188 GLY A CA 1
ATOM 1518 C C . GLY A 1 188 ? 19.747 -21.825 -12.633 1.00 45.34 188 GLY A C 1
ATOM 1519 O O . GLY A 1 188 ? 18.527 -21.695 -12.614 1.00 45.34 188 GLY A O 1
ATOM 1520 N N . GLU A 1 189 ? 20.569 -20.831 -12.283 1.00 52.38 189 GLU A N 1
ATOM 1521 C CA . GLU A 1 189 ? 20.107 -19.587 -11.644 1.00 52.38 189 GLU A CA 1
ATOM 1522 C C . GLU A 1 189 ? 19.192 -18.758 -12.560 1.00 52.38 189 GLU A C 1
ATOM 1524 O O . GLU A 1 189 ? 18.161 -18.266 -12.115 1.00 52.38 189 GLU A O 1
ATOM 1529 N N . GLU A 1 190 ? 19.503 -18.686 -13.855 1.00 56.38 190 GLU A N 1
ATOM 1530 C CA . GLU A 1 190 ? 18.715 -17.924 -14.833 1.00 56.38 190 GLU A CA 1
ATOM 1531 C C . GLU A 1 190 ? 17.342 -18.569 -15.093 1.00 56.38 190 GLU A C 1
ATOM 1533 O O . GLU A 1 190 ? 16.320 -17.892 -15.062 1.00 56.38 190 GLU A O 1
ATOM 1538 N N . ALA A 1 191 ? 17.284 -19.899 -15.231 1.00 60.47 191 ALA A N 1
ATOM 1539 C CA . ALA A 1 191 ? 16.028 -20.615 -15.465 1.00 60.47 191 ALA A CA 1
ATOM 1540 C C . ALA A 1 191 ? 15.069 -20.566 -14.260 1.00 60.47 191 ALA A C 1
ATOM 1542 O O . ALA A 1 191 ? 13.851 -20.562 -14.439 1.00 60.47 191 ALA A O 1
ATOM 1543 N N . GLU A 1 192 ? 15.595 -20.546 -13.034 1.00 71.94 192 GLU A N 1
ATOM 1544 C CA . GLU A 1 192 ? 14.776 -20.419 -11.822 1.00 71.94 192 GLU A CA 1
ATOM 1545 C C . GLU A 1 192 ? 14.265 -18.988 -11.629 1.00 71.94 192 GLU A C 1
ATOM 1547 O O . GLU A 1 192 ? 13.095 -18.786 -11.305 1.00 71.94 192 GLU A O 1
ATOM 1552 N N . VAL A 1 193 ? 15.108 -17.993 -11.907 1.00 81.00 193 VAL A N 1
ATOM 1553 C CA . VAL A 1 193 ? 14.724 -16.577 -11.896 1.00 81.00 193 VAL A CA 1
ATOM 1554 C C . VAL A 1 193 ? 13.638 -16.285 -12.936 1.00 81.00 193 VAL A C 1
ATOM 1556 O O . VAL A 1 193 ? 12.705 -15.528 -12.663 1.00 81.00 193 VAL A O 1
ATOM 1559 N N . ASP A 1 194 ? 13.709 -16.926 -14.101 1.00 83.69 194 ASP A N 1
ATOM 1560 C CA . ASP A 1 194 ? 12.695 -16.809 -15.147 1.00 83.69 194 ASP A CA 1
ATOM 1561 C C . ASP A 1 194 ? 11.340 -17.349 -14.688 1.00 83.69 194 ASP A C 1
ATOM 1563 O O . ASP A 1 194 ? 10.326 -16.668 -14.836 1.00 83.69 194 ASP A O 1
ATOM 1567 N N . LYS A 1 195 ? 11.316 -18.526 -14.052 1.00 81.81 195 LYS A N 1
ATOM 1568 C CA . LYS A 1 195 ? 10.086 -19.078 -13.461 1.00 81.81 195 LYS A CA 1
ATOM 1569 C C . LYS A 1 195 ? 9.522 -18.168 -12.373 1.00 81.81 195 LYS A C 1
ATOM 1571 O O . LYS A 1 195 ? 8.310 -17.973 -12.319 1.00 81.81 195 LYS A O 1
ATOM 1576 N N . GLU A 1 196 ? 10.382 -17.606 -11.525 1.00 85.50 196 GLU A N 1
ATOM 1577 C CA . GLU A 1 196 ? 9.977 -16.675 -10.468 1.00 85.50 196 GLU A CA 1
ATOM 1578 C C . GLU A 1 196 ? 9.319 -15.419 -11.062 1.00 85.50 196 GLU A C 1
ATOM 1580 O O . GLU A 1 196 ? 8.264 -14.991 -10.589 1.00 85.50 196 GLU A O 1
ATOM 1585 N N . PHE A 1 197 ? 9.883 -14.868 -12.142 1.00 88.62 197 PHE A N 1
ATOM 1586 C CA . PHE A 1 197 ? 9.300 -13.729 -12.849 1.00 88.62 197 PHE A CA 1
ATOM 1587 C C . PHE A 1 197 ? 7.951 -14.074 -13.498 1.00 88.62 197 PHE A C 1
ATOM 1589 O O . PHE A 1 197 ? 7.000 -13.303 -13.366 1.00 88.62 197 PHE A O 1
ATOM 1596 N N . GLU A 1 198 ? 7.825 -15.242 -14.139 1.00 88.56 198 GLU A N 1
ATOM 1597 C CA . GLU A 1 198 ? 6.551 -15.708 -14.706 1.00 88.56 198 GLU A CA 1
ATOM 1598 C C . GLU A 1 198 ? 5.466 -15.871 -13.632 1.00 88.56 198 GLU A C 1
ATOM 1600 O O . GLU A 1 198 ? 4.348 -15.376 -13.794 1.00 88.56 198 GLU A O 1
ATOM 1605 N N . MET A 1 199 ? 5.801 -16.497 -12.499 1.00 85.88 199 MET A N 1
ATOM 1606 C CA . MET A 1 199 ? 4.885 -16.635 -11.363 1.00 85.88 199 MET A CA 1
ATOM 1607 C C . MET A 1 199 ? 4.468 -15.272 -10.807 1.00 85.88 199 MET A C 1
ATOM 1609 O O . MET A 1 199 ? 3.285 -15.043 -10.555 1.00 85.88 199 MET A O 1
ATOM 1613 N N . TRP A 1 200 ? 5.421 -14.348 -10.663 1.00 90.31 200 TRP A N 1
ATOM 1614 C CA . TRP A 1 200 ? 5.158 -12.991 -10.193 1.00 90.31 200 TRP A CA 1
ATOM 1615 C C . TRP A 1 200 ? 4.240 -12.218 -11.155 1.00 90.31 200 TRP A C 1
ATOM 1617 O O . TRP A 1 200 ? 3.323 -11.526 -10.702 1.00 90.31 200 TRP A O 1
ATOM 1627 N N . LYS A 1 201 ? 4.413 -12.370 -12.478 1.00 90.75 201 LYS A N 1
ATOM 1628 C CA . LYS A 1 201 ? 3.512 -11.758 -13.467 1.00 90.75 201 LYS A CA 1
ATOM 1629 C C . LYS A 1 201 ? 2.085 -12.271 -13.314 1.00 90.75 201 LYS A C 1
ATOM 1631 O O . LYS A 1 201 ? 1.160 -11.462 -13.278 1.00 90.75 201 LYS A O 1
ATOM 1636 N N . VAL A 1 202 ? 1.908 -13.589 -13.192 1.00 85.06 202 VAL A N 1
ATOM 1637 C CA . VAL A 1 202 ? 0.586 -14.211 -13.007 1.00 85.06 202 VAL A CA 1
ATOM 1638 C C . VAL A 1 202 ? -0.052 -13.736 -11.702 1.00 85.06 202 VAL A C 1
ATOM 1640 O O . VAL A 1 202 ? -1.203 -13.306 -11.709 1.00 85.06 202 VAL A O 1
ATOM 1643 N N . GLN A 1 203 ? 0.706 -13.730 -10.603 1.00 83.88 203 GLN A N 1
ATOM 1644 C CA . GLN A 1 203 ? 0.231 -13.294 -9.288 1.00 83.88 203 GLN A CA 1
ATOM 1645 C C . GLN A 1 203 ? -0.270 -11.840 -9.287 1.00 83.88 203 GLN A C 1
ATOM 1647 O O . GLN A 1 203 ? -1.227 -11.518 -8.585 1.00 83.88 203 GLN A O 1
ATOM 1652 N N . HIS A 1 204 ? 0.370 -10.954 -10.053 1.00 85.50 204 HIS A N 1
ATOM 1653 C CA . HIS A 1 204 ? 0.043 -9.527 -10.087 1.00 85.50 204 HIS A CA 1
ATOM 1654 C C . HIS A 1 204 ? -0.691 -9.079 -11.359 1.00 85.50 204 HIS A C 1
ATOM 1656 O O . HIS A 1 204 ? -0.791 -7.876 -11.604 1.00 85.50 204 HIS A O 1
ATOM 1662 N N . GLY A 1 205 ? -1.198 -10.019 -12.166 1.00 88.88 205 GLY A N 1
ATOM 1663 C CA . GLY A 1 205 ? -1.961 -9.720 -13.382 1.00 88.88 205 GLY A CA 1
ATOM 1664 C C . GLY A 1 205 ? -1.183 -8.896 -14.415 1.00 88.88 205 GLY A C 1
ATOM 1665 O O . GLY A 1 205 ? -1.755 -8.039 -15.088 1.00 88.88 205 GLY A O 1
ATOM 1666 N N . LYS A 1 206 ? 0.134 -9.100 -14.513 1.00 91.00 206 LYS A N 1
ATOM 1667 C CA . LYS A 1 206 ? 1.017 -8.315 -15.381 1.00 91.00 206 LYS A CA 1
ATOM 1668 C C . LYS A 1 206 ? 0.986 -8.828 -16.813 1.00 91.00 206 LYS A C 1
ATOM 1670 O O . LYS A 1 206 ? 1.140 -10.019 -17.067 1.00 91.00 206 LYS A O 1
ATOM 1675 N N . SER A 1 207 ? 0.857 -7.894 -17.745 1.00 89.19 207 SER A N 1
ATOM 1676 C CA . SER A 1 207 ? 1.037 -8.107 -19.179 1.00 89.19 207 SER A CA 1
ATOM 1677 C C . SER A 1 207 ? 1.787 -6.912 -19.762 1.00 89.19 207 SER A C 1
ATOM 1679 O O . SER A 1 207 ? 1.665 -5.796 -19.252 1.00 89.19 207 SER A O 1
ATOM 1681 N N . TYR A 1 208 ? 2.590 -7.150 -20.795 1.00 93.06 208 TYR A N 1
ATOM 1682 C CA . TYR A 1 208 ? 3.436 -6.134 -21.421 1.00 93.06 208 TYR A CA 1
ATOM 1683 C C . TYR A 1 208 ? 3.161 -6.087 -22.921 1.00 93.06 208 TYR A C 1
ATOM 1685 O O . TYR A 1 208 ? 2.836 -7.111 -23.524 1.00 93.06 208 TYR A O 1
ATOM 1693 N N . GLY A 1 209 ? 3.258 -4.900 -23.526 1.00 88.56 209 GLY A N 1
ATOM 1694 C CA . GLY A 1 209 ? 2.837 -4.698 -24.916 1.00 88.56 209 GLY A CA 1
ATOM 1695 C C . GLY A 1 209 ? 3.813 -5.255 -25.955 1.00 88.56 209 GLY A C 1
ATOM 1696 O O . GLY A 1 209 ? 3.448 -5.406 -27.118 1.00 88.56 209 GLY A O 1
ATOM 1697 N N . SER A 1 210 ? 5.055 -5.538 -25.555 1.00 92.62 210 SER A N 1
ATOM 1698 C CA . SER A 1 210 ? 6.123 -6.029 -26.431 1.00 92.62 210 SER A CA 1
ATOM 1699 C C . SER A 1 210 ? 7.158 -6.839 -25.653 1.00 92.62 210 SER A C 1
ATOM 1701 O O . SER A 1 210 ? 7.294 -6.687 -24.437 1.00 92.62 210 SER A O 1
ATOM 1703 N N . THR A 1 211 ? 7.926 -7.659 -26.369 1.00 90.06 211 THR A N 1
ATOM 1704 C CA . THR A 1 211 ? 9.058 -8.419 -25.819 1.00 90.06 211 THR A CA 1
ATOM 1705 C C . THR A 1 211 ? 10.169 -7.510 -25.292 1.00 90.06 211 THR A C 1
ATOM 1707 O O . THR A 1 211 ? 10.798 -7.813 -24.281 1.00 90.06 211 THR A O 1
ATOM 1710 N N . GLU A 1 212 ? 10.393 -6.366 -25.939 1.00 90.50 212 GLU A N 1
ATOM 1711 C CA . GLU A 1 212 ? 11.362 -5.353 -25.524 1.00 90.50 212 GLU A CA 1
ATOM 1712 C C . GLU A 1 212 ? 10.937 -4.682 -24.214 1.00 90.50 212 GLU A C 1
ATOM 1714 O O . GLU A 1 212 ? 11.762 -4.469 -23.322 1.00 90.50 212 GLU A O 1
ATOM 1719 N N . GLU A 1 213 ? 9.644 -4.367 -24.072 1.00 92.19 213 GLU A N 1
ATOM 1720 C CA . GLU A 1 213 ? 9.106 -3.856 -22.813 1.00 92.19 213 GLU A CA 1
ATOM 1721 C C . GLU A 1 213 ? 9.233 -4.901 -21.707 1.00 92.19 213 GLU A C 1
ATOM 1723 O O . GLU A 1 213 ? 9.707 -4.578 -20.621 1.00 92.19 213 GLU A O 1
ATOM 1728 N N . GLU A 1 214 ? 8.861 -6.148 -21.978 1.00 92.94 214 GLU A N 1
ATOM 1729 C CA . GLU A 1 214 ? 8.973 -7.230 -21.008 1.00 92.94 214 GLU A CA 1
ATOM 1730 C C . GLU A 1 214 ? 10.413 -7.423 -20.518 1.00 92.94 214 GLU A C 1
ATOM 1732 O O . GLU A 1 214 ? 10.637 -7.508 -19.310 1.00 92.94 214 GLU A O 1
ATOM 1737 N N . ALA A 1 215 ? 11.397 -7.400 -21.422 1.00 91.94 215 ALA A N 1
ATOM 1738 C CA . ALA A 1 215 ? 12.811 -7.478 -21.062 1.00 91.94 215 ALA A CA 1
ATOM 1739 C C . ALA A 1 215 ? 13.230 -6.323 -20.135 1.00 91.94 215 ALA A C 1
ATOM 1741 O O . ALA A 1 215 ? 13.863 -6.554 -19.103 1.00 91.94 215 ALA A O 1
ATOM 1742 N N . LYS A 1 216 ? 12.805 -5.089 -20.438 1.00 93.94 216 LYS A N 1
ATOM 1743 C CA . LYS A 1 216 ? 13.057 -3.917 -19.584 1.00 93.94 216 LYS A CA 1
ATOM 1744 C C . LYS A 1 216 ? 12.396 -4.053 -18.207 1.00 93.94 216 LYS A C 1
ATOM 1746 O O . LYS A 1 216 ? 13.003 -3.733 -17.187 1.00 93.94 216 LYS A O 1
ATOM 1751 N N . ARG A 1 217 ? 11.144 -4.516 -18.154 1.00 95.25 217 ARG A N 1
ATOM 1752 C CA . ARG A 1 217 ? 10.385 -4.715 -16.904 1.00 95.25 217 ARG A CA 1
ATOM 1753 C C . ARG A 1 217 ? 11.009 -5.809 -16.046 1.00 95.25 217 ARG A C 1
ATOM 1755 O O . ARG A 1 217 ? 11.109 -5.643 -14.832 1.00 95.25 217 ARG A O 1
ATOM 1762 N N . LYS A 1 218 ? 11.496 -6.878 -16.679 1.00 93.06 218 LYS A N 1
ATOM 1763 C CA . LYS A 1 218 ? 12.250 -7.955 -16.033 1.00 93.06 218 LYS A CA 1
ATOM 1764 C C . LYS A 1 218 ? 13.574 -7.455 -15.460 1.00 93.06 218 LYS A C 1
ATOM 1766 O O . LYS A 1 218 ? 13.876 -7.767 -14.317 1.00 93.06 218 LYS A O 1
ATOM 1771 N N . GLU A 1 219 ? 14.324 -6.621 -16.180 1.00 92.62 219 GLU A N 1
ATOM 1772 C CA . GLU A 1 219 ? 15.562 -6.013 -15.666 1.00 92.62 219 GLU A CA 1
ATOM 1773 C C . GLU A 1 219 ? 15.309 -5.170 -14.401 1.00 92.62 219 GLU A C 1
ATOM 1775 O O . GLU A 1 219 ? 16.007 -5.314 -13.393 1.00 92.62 219 GLU A O 1
ATOM 1780 N N . ILE A 1 220 ? 14.256 -4.344 -14.408 1.00 92.50 220 ILE A N 1
ATOM 1781 C CA . ILE A 1 220 ? 13.843 -3.553 -13.237 1.00 92.50 220 ILE A CA 1
ATOM 1782 C C . ILE A 1 220 ? 13.422 -4.466 -12.078 1.00 92.50 220 ILE A C 1
ATOM 1784 O O . ILE A 1 220 ? 13.796 -4.233 -10.924 1.00 92.50 220 ILE A O 1
ATOM 1788 N N . TRP A 1 221 ? 12.668 -5.522 -12.382 1.00 94.81 221 TRP A N 1
ATOM 1789 C CA . TRP A 1 221 ? 12.241 -6.516 -11.406 1.00 94.81 221 TRP A CA 1
ATOM 1790 C C . TRP A 1 221 ? 13.430 -7.231 -10.758 1.00 94.81 221 TRP A C 1
ATOM 1792 O O . TRP A 1 221 ? 13.470 -7.341 -9.533 1.00 94.81 221 TRP A O 1
ATOM 1802 N N . LEU A 1 222 ? 14.446 -7.614 -11.537 1.00 91.94 222 LEU A N 1
ATOM 1803 C CA . LEU A 1 222 ? 15.687 -8.207 -11.029 1.00 91.94 222 LEU A CA 1
ATOM 1804 C C . LEU A 1 222 ? 16.445 -7.250 -10.109 1.00 91.94 222 LEU A C 1
ATOM 1806 O O . LEU A 1 222 ? 16.879 -7.649 -9.028 1.00 91.94 222 LEU A O 1
ATOM 1810 N N . ALA A 1 223 ? 16.563 -5.976 -10.490 1.00 90.69 223 ALA A N 1
ATOM 1811 C CA . ALA A 1 223 ? 17.194 -4.963 -9.647 1.00 90.69 223 ALA A CA 1
ATOM 1812 C C . ALA A 1 223 ? 16.444 -4.786 -8.313 1.00 90.69 223 ALA A C 1
ATOM 1814 O O . ALA A 1 223 ? 17.061 -4.737 -7.243 1.00 90.69 223 ALA A O 1
ATOM 1815 N N . THR A 1 224 ? 15.107 -4.746 -8.351 1.00 89.81 224 THR A N 1
ATOM 1816 C CA . THR A 1 224 ? 14.274 -4.677 -7.143 1.00 89.81 224 THR A CA 1
ATOM 1817 C C . THR A 1 224 ? 14.436 -5.926 -6.282 1.00 89.81 224 THR A C 1
ATOM 1819 O O . THR A 1 224 ? 14.597 -5.801 -5.068 1.00 89.81 224 THR A O 1
ATOM 1822 N N . ARG A 1 225 ? 14.463 -7.112 -6.897 1.00 89.38 225 ARG A N 1
ATOM 1823 C CA . ARG A 1 225 ? 14.688 -8.394 -6.224 1.00 89.38 225 ARG A CA 1
ATOM 1824 C C . ARG A 1 225 ? 16.013 -8.410 -5.475 1.00 89.38 225 ARG A C 1
ATOM 1826 O O . ARG A 1 225 ? 16.030 -8.718 -4.286 1.00 89.38 225 ARG A O 1
ATOM 1833 N N . THR A 1 226 ? 17.103 -8.001 -6.121 1.00 88.81 226 THR A N 1
ATOM 1834 C CA . THR A 1 226 ? 18.423 -7.882 -5.483 1.00 88.81 226 THR A CA 1
ATOM 1835 C C . THR A 1 226 ? 18.388 -6.935 -4.289 1.00 88.81 226 THR A C 1
ATOM 1837 O O . THR A 1 226 ? 18.823 -7.308 -3.201 1.00 88.81 226 THR A O 1
ATOM 1840 N N . ARG A 1 227 ? 17.769 -5.757 -4.436 1.00 88.88 227 ARG A N 1
ATOM 1841 C CA . ARG A 1 227 ? 17.617 -4.797 -3.333 1.00 88.88 227 ARG A CA 1
ATOM 1842 C C . ARG A 1 227 ? 16.829 -5.377 -2.154 1.00 88.88 227 ARG A C 1
ATOM 1844 O O . ARG A 1 227 ? 17.208 -5.167 -1.004 1.00 88.88 227 ARG A O 1
ATOM 1851 N N . VAL A 1 228 ? 15.739 -6.098 -2.426 1.00 87.38 228 VAL A N 1
ATO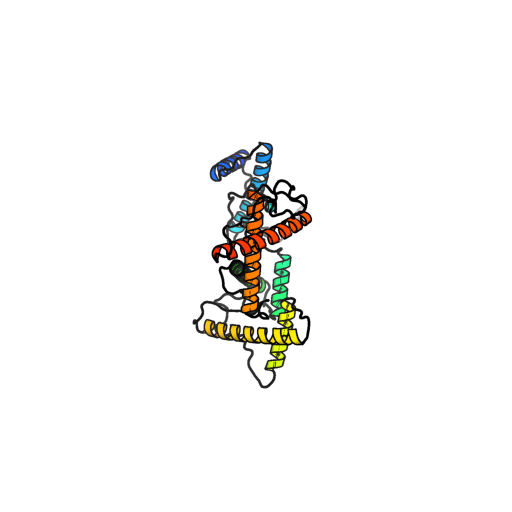M 1852 C CA . VAL A 1 228 ? 14.925 -6.767 -1.397 1.00 87.38 228 VAL A CA 1
ATOM 1853 C C . VAL A 1 228 ? 15.750 -7.827 -0.663 1.00 87.38 228 VAL A C 1
ATOM 1855 O O . VAL A 1 228 ? 15.730 -7.866 0.567 1.00 87.38 228 VAL A O 1
ATOM 1858 N N . MET A 1 229 ? 16.517 -8.645 -1.390 1.00 83.81 229 MET A N 1
ATOM 1859 C CA . MET A 1 229 ? 17.391 -9.664 -0.796 1.00 83.81 229 MET A CA 1
ATOM 1860 C C . MET A 1 229 ? 18.473 -9.042 0.096 1.00 83.81 229 MET A C 1
ATOM 1862 O O . MET A 1 229 ? 18.670 -9.485 1.228 1.00 83.81 229 MET A O 1
ATOM 1866 N N . GLU A 1 230 ? 19.145 -7.988 -0.371 1.00 87.50 230 GLU A N 1
ATOM 1867 C CA . GLU A 1 230 ? 20.171 -7.278 0.402 1.00 87.50 230 GLU A CA 1
ATOM 1868 C C . GLU A 1 230 ? 19.600 -6.613 1.661 1.00 87.50 230 GLU A C 1
ATOM 1870 O O . GLU A 1 230 ? 20.201 -6.702 2.735 1.00 87.50 230 GLU A O 1
ATOM 1875 N N . HIS A 1 231 ? 18.425 -5.986 1.559 1.00 85.81 231 HIS A N 1
ATOM 1876 C CA . HIS A 1 231 ? 17.740 -5.395 2.707 1.00 85.81 231 HIS A CA 1
ATOM 1877 C C . HIS A 1 231 ? 17.350 -6.458 3.738 1.00 85.81 231 HIS A C 1
ATOM 1879 O O . HIS A 1 231 ? 17.601 -6.292 4.930 1.00 85.81 231 HIS A O 1
ATOM 1885 N N . ASN A 1 232 ? 16.780 -7.580 3.296 1.00 83.50 232 ASN A N 1
ATOM 1886 C CA . ASN A 1 232 ? 16.386 -8.666 4.194 1.00 83.50 232 ASN A CA 1
ATOM 1887 C C . ASN A 1 232 ? 17.593 -9.304 4.885 1.00 83.50 232 ASN A C 1
ATOM 1889 O O . ASN A 1 232 ? 17.524 -9.576 6.079 1.00 83.50 232 ASN A O 1
ATOM 1893 N N . LYS A 1 233 ? 18.731 -9.430 4.193 1.00 83.44 233 LYS A N 1
ATOM 1894 C CA . LYS A 1 233 ? 19.999 -9.850 4.806 1.00 83.44 233 LYS A CA 1
ATOM 1895 C C . LYS A 1 233 ? 20.469 -8.878 5.901 1.00 83.44 233 LYS A C 1
ATOM 1897 O O . LYS A 1 233 ? 20.966 -9.311 6.937 1.00 83.44 233 LYS A O 1
ATOM 1902 N N . ARG A 1 234 ? 20.298 -7.563 5.711 1.00 83.19 234 ARG A N 1
ATOM 1903 C CA . ARG A 1 234 ? 20.596 -6.551 6.748 1.00 83.19 234 ARG A CA 1
ATOM 1904 C C . ARG A 1 234 ? 19.628 -6.644 7.931 1.00 83.19 234 ARG A C 1
ATOM 1906 O O . ARG A 1 234 ? 20.070 -6.565 9.079 1.00 83.19 234 ARG A O 1
ATOM 1913 N N . ALA A 1 235 ? 18.344 -6.871 7.665 1.00 80.38 235 ALA A N 1
ATOM 1914 C CA . ALA A 1 235 ? 17.320 -7.077 8.688 1.00 80.38 235 ALA A CA 1
ATOM 1915 C C . ALA A 1 235 ? 17.610 -8.311 9.558 1.00 80.38 235 ALA A C 1
ATOM 1917 O O . ALA A 1 235 ? 17.503 -8.238 10.779 1.00 80.38 235 ALA A O 1
ATOM 1918 N N . GLU A 1 236 ? 18.075 -9.412 8.957 1.00 75.19 236 GLU A N 1
ATOM 1919 C CA . GLU A 1 236 ? 18.518 -10.612 9.687 1.00 75.19 236 GLU A CA 1
ATOM 1920 C C . GLU A 1 236 ? 19.674 -10.314 10.653 1.00 75.19 236 GLU A C 1
ATOM 1922 O O . GLU A 1 236 ? 19.709 -10.838 11.765 1.00 75.19 236 GLU A O 1
ATOM 1927 N N . THR A 1 237 ? 20.601 -9.431 10.267 1.00 84.81 237 THR A N 1
ATOM 1928 C CA . THR A 1 237 ? 21.696 -8.988 11.149 1.00 84.81 237 THR A CA 1
ATOM 1929 C C . THR A 1 237 ? 21.279 -7.938 12.187 1.00 84.81 237 THR A C 1
ATOM 1931 O O . THR A 1 237 ? 22.124 -7.459 12.940 1.00 84.81 237 THR A O 1
ATOM 1934 N N . GLY A 1 238 ? 19.995 -7.565 12.239 1.00 82.88 238 GLY A N 1
ATOM 1935 C CA . GLY A 1 238 ? 19.467 -6.541 13.144 1.00 82.88 238 GLY A CA 1
ATOM 1936 C C . GLY A 1 238 ? 19.845 -5.106 12.762 1.00 82.88 238 GLY A C 1
ATOM 1937 O O . GLY A 1 238 ? 19.677 -4.202 13.576 1.00 82.88 238 GLY A O 1
ATOM 1938 N N . LEU A 1 239 ? 20.360 -4.890 11.544 1.00 83.00 239 LEU A N 1
ATOM 1939 C CA . LEU A 1 239 ? 20.682 -3.555 11.025 1.00 83.00 239 LEU A CA 1
ATOM 1940 C C . LEU 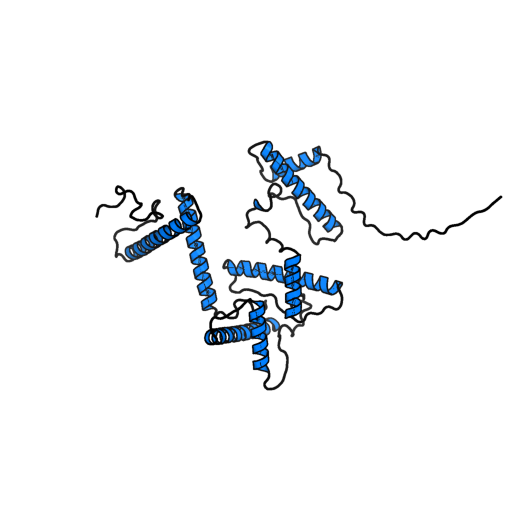A 1 239 ? 19.444 -2.820 10.497 1.00 83.00 239 LEU A C 1
ATOM 1942 O O . LEU A 1 239 ? 19.486 -1.603 10.362 1.00 83.00 239 LEU A O 1
ATOM 1946 N N . GLU A 1 240 ? 18.361 -3.547 10.214 1.00 79.88 240 GLU A N 1
ATOM 1947 C CA . GLU A 1 240 ? 17.058 -2.994 9.834 1.00 79.88 240 GLU A CA 1
ATOM 1948 C C . GLU A 1 240 ? 15.971 -3.537 10.763 1.00 79.88 240 GLU A C 1
ATOM 1950 O O . GLU A 1 240 ? 16.020 -4.691 11.191 1.00 79.88 240 GLU A O 1
ATOM 1955 N N . SER A 1 241 ? 14.967 -2.714 11.062 1.00 81.81 241 SER A N 1
ATOM 1956 C CA . SER A 1 241 ? 13.844 -3.078 11.938 1.00 81.81 241 SER A CA 1
ATOM 1957 C C . SER A 1 241 ? 12.706 -3.804 11.214 1.00 81.81 241 SER A C 1
ATOM 1959 O O . SER A 1 241 ? 11.744 -4.237 11.850 1.00 81.81 241 SER A O 1
ATOM 1961 N N . PHE A 1 242 ? 12.786 -3.926 9.888 1.00 80.62 242 PHE A N 1
ATOM 1962 C CA . PHE A 1 242 ? 11.733 -4.488 9.050 1.00 80.62 242 PHE A CA 1
ATOM 1963 C C . PHE A 1 242 ? 12.308 -5.266 7.867 1.00 80.62 242 PHE A C 1
ATOM 1965 O O . PHE A 1 242 ? 13.507 -5.261 7.608 1.00 80.62 242 PHE A O 1
ATOM 1972 N N . THR A 1 243 ? 11.426 -5.952 7.147 1.00 79.81 243 THR A N 1
ATOM 1973 C CA . THR A 1 243 ? 11.769 -6.783 5.991 1.00 79.81 243 THR A CA 1
ATOM 1974 C C . THR A 1 243 ? 10.996 -6.284 4.776 1.00 79.81 243 THR A C 1
ATOM 1976 O O . THR A 1 243 ? 9.888 -5.759 4.904 1.00 79.81 243 THR A O 1
ATOM 1979 N N . MET A 1 244 ? 11.592 -6.407 3.598 1.00 83.75 244 MET A N 1
ATOM 1980 C CA . MET A 1 244 ? 10.987 -6.063 2.319 1.00 83.75 244 MET A CA 1
ATOM 1981 C C . MET A 1 244 ? 10.482 -7.326 1.614 1.00 83.75 244 MET A C 1
ATOM 1983 O O . MET A 1 244 ? 10.946 -8.439 1.862 1.00 83.75 244 MET A O 1
ATOM 1987 N N . GLY A 1 245 ? 9.540 -7.148 0.695 1.00 85.62 245 GLY A N 1
ATOM 1988 C CA . GLY A 1 245 ? 9.055 -8.204 -0.185 1.00 85.62 245 GLY A CA 1
ATOM 1989 C C . GLY A 1 245 ? 8.842 -7.668 -1.593 1.00 85.62 245 GLY A C 1
ATOM 1990 O O . GLY A 1 245 ? 8.660 -6.464 -1.785 1.00 85.62 245 GLY A O 1
ATOM 1991 N N . MET A 1 246 ? 8.860 -8.570 -2.570 1.00 88.75 246 MET A N 1
ATOM 1992 C CA . MET A 1 246 ? 8.424 -8.264 -3.931 1.00 88.75 246 MET A CA 1
ATOM 1993 C C . MET A 1 246 ? 6.919 -7.968 -3.921 1.00 88.75 246 MET A C 1
ATOM 1995 O O . MET A 1 246 ? 6.166 -8.580 -3.163 1.00 88.75 246 MET A O 1
ATOM 1999 N N . ASN A 1 247 ? 6.474 -7.007 -4.724 1.00 86.38 247 ASN A N 1
ATOM 2000 C CA . ASN A 1 247 ? 5.073 -6.597 -4.804 1.00 86.38 247 ASN A CA 1
ATOM 2001 C C . ASN A 1 247 ? 4.702 -6.220 -6.248 1.00 86.38 247 ASN A C 1
ATOM 2003 O O . ASN A 1 247 ? 5.530 -6.319 -7.150 1.00 86.38 247 ASN A O 1
ATOM 2007 N N . HIS A 1 248 ? 3.467 -5.770 -6.481 1.00 87.94 248 HIS A N 1
ATOM 2008 C CA . HIS A 1 248 ? 2.969 -5.439 -7.822 1.00 87.94 248 HIS A CA 1
ATOM 2009 C C . HIS A 1 248 ? 3.684 -4.250 -8.499 1.00 87.94 248 HIS A C 1
ATOM 2011 O O . HIS A 1 248 ? 3.460 -4.015 -9.682 1.00 87.94 248 HIS A O 1
ATOM 2017 N N . LEU A 1 249 ? 4.515 -3.489 -7.781 1.00 90.00 249 LEU A N 1
ATOM 2018 C CA . LEU A 1 249 ? 5.304 -2.369 -8.310 1.00 90.00 249 LEU A CA 1
ATOM 2019 C C . LEU A 1 249 ? 6.765 -2.755 -8.579 1.00 90.00 249 LEU A C 1
ATOM 2021 O O . LEU A 1 249 ? 7.553 -1.895 -8.965 1.00 90.00 249 LEU A O 1
ATOM 2025 N N . SER A 1 250 ? 7.157 -4.015 -8.364 1.00 91.12 250 SER A N 1
ATOM 2026 C CA . SER A 1 250 ? 8.558 -4.437 -8.477 1.00 91.12 250 SER A CA 1
ATOM 2027 C C . SER A 1 250 ? 9.147 -4.316 -9.889 1.00 91.12 250 SER A C 1
ATOM 2029 O O . SER A 1 250 ? 10.363 -4.241 -10.015 1.00 91.12 250 SER A O 1
ATOM 2031 N N . ASP A 1 251 ? 8.315 -4.231 -10.930 1.00 93.31 251 ASP A N 1
ATOM 2032 C CA . ASP A 1 251 ? 8.681 -3.972 -12.334 1.00 93.31 251 ASP A CA 1
ATOM 2033 C C . ASP A 1 251 ? 8.767 -2.476 -12.703 1.00 93.31 251 ASP A C 1
ATOM 2035 O O . ASP A 1 251 ? 8.936 -2.125 -13.878 1.00 93.31 251 ASP A O 1
ATOM 2039 N N . LYS A 1 252 ? 8.609 -1.578 -11.724 1.00 92.44 252 LYS A N 1
ATOM 2040 C CA . LYS A 1 252 ? 8.678 -0.124 -11.906 1.00 92.44 252 LYS A CA 1
ATOM 2041 C C . LYS A 1 252 ? 9.867 0.463 -11.160 1.00 92.44 252 LYS A C 1
ATOM 2043 O O . LYS A 1 252 ? 10.185 0.099 -10.030 1.00 92.44 252 LYS A O 1
ATOM 2048 N N . THR A 1 253 ? 10.519 1.426 -11.793 1.00 90.50 253 THR A N 1
ATOM 2049 C CA . THR A 1 253 ? 11.590 2.204 -11.174 1.00 90.50 253 THR A CA 1
ATOM 2050 C C . THR A 1 253 ? 11.038 3.107 -10.070 1.00 90.50 253 THR A C 1
ATOM 2052 O O . THR A 1 253 ? 9.886 3.542 -10.116 1.00 90.50 253 THR A O 1
ATOM 2055 N N . THR A 1 254 ? 11.879 3.480 -9.099 1.00 82.94 254 THR A N 1
ATOM 2056 C CA . THR A 1 254 ? 11.505 4.467 -8.069 1.00 82.94 254 THR A CA 1
ATOM 2057 C C . THR A 1 254 ? 11.001 5.775 -8.693 1.00 82.94 254 THR A C 1
ATOM 2059 O O . THR A 1 254 ? 10.080 6.387 -8.158 1.00 82.94 254 THR A O 1
ATOM 2062 N N . ALA A 1 255 ? 11.567 6.190 -9.833 1.00 85.06 255 ALA A N 1
ATOM 2063 C CA . ALA A 1 255 ? 11.152 7.395 -10.548 1.00 85.06 255 ALA A CA 1
ATOM 2064 C C . ALA A 1 255 ? 9.750 7.255 -11.162 1.00 85.06 255 ALA A C 1
ATOM 2066 O O . ALA A 1 255 ? 8.959 8.184 -11.049 1.00 85.06 255 ALA A O 1
ATOM 2067 N N . GLU A 1 256 ? 9.415 6.100 -11.747 1.00 88.44 256 GLU A N 1
ATOM 2068 C CA . GLU A 1 256 ? 8.063 5.822 -12.256 1.00 88.44 256 GLU A CA 1
ATOM 2069 C C . GLU A 1 256 ? 7.034 5.802 -11.121 1.00 88.44 256 GLU A C 1
ATOM 2071 O O . GLU A 1 256 ? 5.999 6.453 -11.228 1.00 88.44 256 GLU A O 1
ATOM 2076 N N . VAL A 1 257 ? 7.334 5.111 -10.013 1.00 82.31 257 VAL A N 1
ATOM 2077 C CA . VAL A 1 257 ? 6.430 5.040 -8.850 1.00 82.31 257 VAL A CA 1
ATOM 2078 C C . VAL A 1 257 ? 6.230 6.423 -8.224 1.00 82.31 257 VAL A C 1
ATOM 2080 O O . VAL A 1 257 ? 5.107 6.812 -7.912 1.00 82.31 257 VAL A O 1
ATOM 2083 N N . THR A 1 258 ? 7.309 7.195 -8.063 1.00 77.00 258 THR A N 1
ATOM 2084 C CA . THR A 1 258 ? 7.233 8.549 -7.491 1.00 77.00 258 THR A CA 1
ATOM 2085 C C . THR A 1 258 ? 6.532 9.515 -8.440 1.00 77.00 258 THR A C 1
ATOM 2087 O O . THR A 1 258 ? 5.725 10.319 -7.990 1.00 77.00 258 THR A O 1
ATOM 2090 N N . GLY A 1 259 ? 6.805 9.431 -9.745 1.00 77.00 259 GLY A N 1
ATOM 2091 C CA . GLY A 1 259 ? 6.171 10.266 -10.763 1.00 77.00 259 GLY A CA 1
ATOM 2092 C C . GLY A 1 259 ? 4.664 10.041 -10.832 1.00 77.00 259 GLY A C 1
ATOM 2093 O O . GLY A 1 259 ? 3.914 11.010 -10.806 1.00 77.00 259 GLY A O 1
ATOM 2094 N N . GLN A 1 260 ? 4.226 8.779 -10.818 1.00 73.56 260 GLN A N 1
ATOM 2095 C CA . GLN A 1 260 ? 2.805 8.439 -10.766 1.00 73.56 260 GLN A CA 1
ATOM 2096 C C . GLN A 1 260 ? 2.157 8.970 -9.479 1.00 73.56 260 GLN A C 1
ATOM 2098 O O . GLN A 1 260 ? 1.160 9.673 -9.542 1.00 73.56 260 GLN A O 1
ATOM 2103 N N . ARG A 1 261 ? 2.792 8.777 -8.315 1.00 70.62 261 ARG A N 1
ATOM 2104 C CA . ARG A 1 261 ? 2.291 9.317 -7.037 1.00 70.62 261 ARG A CA 1
ATOM 2105 C C . ARG A 1 261 ? 2.213 10.848 -7.010 1.00 70.62 261 ARG A C 1
ATOM 2107 O O . ARG A 1 261 ? 1.341 11.397 -6.342 1.00 70.62 261 ARG A O 1
ATOM 2114 N N . LEU A 1 262 ? 3.127 11.548 -7.684 1.00 71.94 262 LEU A N 1
ATOM 2115 C CA . LEU A 1 262 ? 3.075 13.007 -7.814 1.00 71.94 262 LEU A CA 1
ATOM 2116 C C . LEU A 1 262 ? 1.912 13.448 -8.706 1.00 71.94 262 LEU A C 1
ATOM 2118 O O . LEU A 1 262 ? 1.225 14.394 -8.339 1.00 71.94 262 LEU A O 1
ATOM 2122 N N . GLN A 1 263 ? 1.675 12.748 -9.818 1.00 73.00 263 GLN A N 1
ATOM 2123 C CA . GLN A 1 263 ? 0.529 12.994 -10.696 1.00 73.00 263 GLN A CA 1
ATOM 2124 C C . GLN A 1 263 ? -0.789 12.732 -9.965 1.00 73.00 263 GLN A C 1
ATOM 2126 O O . GLN A 1 263 ? -1.619 13.630 -9.887 1.00 73.00 263 GLN A O 1
ATOM 2131 N N . ASP A 1 264 ? -0.934 11.569 -9.327 1.00 75.31 264 ASP A N 1
ATOM 2132 C CA . ASP A 1 264 ? -2.130 11.206 -8.556 1.00 75.31 264 ASP A CA 1
ATOM 2133 C C . ASP A 1 264 ? -2.404 12.227 -7.436 1.00 75.31 264 ASP A C 1
ATOM 2135 O O . ASP A 1 264 ? -3.548 12.603 -7.166 1.00 75.31 264 ASP A O 1
ATOM 2139 N N . ARG A 1 265 ? -1.343 12.724 -6.783 1.00 76.12 265 ARG A N 1
ATOM 2140 C CA . ARG A 1 265 ? -1.449 13.772 -5.763 1.00 76.12 265 ARG A CA 1
ATOM 2141 C C . ARG A 1 265 ? -1.884 15.110 -6.356 1.00 76.12 265 ARG A C 1
ATOM 2143 O O . ARG A 1 265 ? -2.747 15.762 -5.771 1.00 76.12 265 ARG A O 1
ATOM 2150 N N . GLU A 1 266 ? -1.288 15.529 -7.468 1.00 79.12 266 GLU A N 1
ATOM 2151 C CA . GLU A 1 266 ? -1.674 16.757 -8.165 1.00 79.12 266 GLU A CA 1
ATOM 2152 C C . GLU A 1 266 ? -3.143 16.678 -8.602 1.00 79.12 266 GLU A C 1
ATOM 2154 O O . GLU A 1 266 ? -3.912 17.595 -8.325 1.00 79.12 266 GLU A O 1
ATOM 2159 N N . GLU A 1 267 ? -3.578 15.554 -9.172 1.00 82.12 267 GLU A N 1
ATOM 2160 C CA . GLU A 1 267 ? -4.972 15.309 -9.549 1.00 82.12 267 GLU A CA 1
ATOM 2161 C C . GLU A 1 267 ? -5.927 15.361 -8.347 1.00 82.12 267 GLU A C 1
ATOM 2163 O O . GLU A 1 267 ? -7.001 15.967 -8.435 1.00 82.12 267 GLU A O 1
ATOM 2168 N N . ALA A 1 268 ? -5.541 14.786 -7.203 1.00 82.12 268 ALA A N 1
ATOM 2169 C CA . ALA A 1 268 ? -6.332 14.836 -5.974 1.00 82.12 268 ALA A CA 1
ATOM 2170 C C . ALA A 1 268 ? -6.445 16.263 -5.403 1.00 82.12 268 ALA A C 1
ATOM 2172 O O . ALA A 1 268 ? -7.529 16.683 -4.983 1.00 82.12 268 ALA A O 1
ATOM 2173 N N . GLU A 1 269 ? -5.351 17.031 -5.407 1.00 86.38 269 GLU A N 1
ATOM 2174 C CA . GLU A 1 269 ? -5.338 18.437 -4.983 1.00 86.38 269 GLU A CA 1
ATOM 2175 C C . GLU A 1 269 ? -6.206 19.301 -5.914 1.00 86.38 269 GLU A C 1
ATOM 2177 O O . GLU A 1 269 ? -7.041 20.078 -5.443 1.00 86.38 269 GLU A O 1
ATOM 2182 N N . VAL A 1 270 ? -6.092 19.095 -7.228 1.00 89.50 270 VAL A N 1
ATOM 2183 C CA . VAL A 1 270 ? -6.906 19.751 -8.260 1.00 89.50 270 VAL A CA 1
ATOM 2184 C C . VAL A 1 270 ? -8.389 19.417 -8.105 1.00 89.50 270 VAL A C 1
ATOM 2186 O O . VAL A 1 270 ? -9.242 20.302 -8.196 1.00 89.50 270 VAL A O 1
ATOM 2189 N N . HIS A 1 271 ? -8.728 18.152 -7.844 1.00 89.56 271 HIS A N 1
ATOM 2190 C CA . HIS A 1 271 ? -10.111 17.751 -7.609 1.00 89.56 271 HIS A CA 1
ATOM 2191 C C . HIS A 1 271 ? -10.684 18.430 -6.363 1.00 89.56 271 HIS A C 1
ATOM 2193 O O . HIS A 1 271 ? -11.777 18.991 -6.426 1.00 89.56 271 HIS A O 1
ATOM 2199 N N . LYS A 1 272 ? -9.931 18.463 -5.258 1.00 90.75 272 LYS A N 1
ATOM 2200 C CA . LYS A 1 272 ? -10.337 19.160 -4.031 1.00 90.75 272 LYS A CA 1
ATOM 2201 C C . LYS A 1 272 ? -10.547 20.661 -4.257 1.00 90.75 272 LYS A C 1
ATOM 2203 O O . LYS A 1 272 ? -11.480 21.243 -3.697 1.00 90.75 272 LYS A O 1
ATOM 2208 N N . GLU A 1 273 ? -9.695 21.292 -5.061 1.00 92.12 273 GLU A N 1
ATOM 2209 C CA . GLU A 1 273 ? -9.830 22.700 -5.444 1.00 92.12 273 GLU A CA 1
ATOM 2210 C C . GLU A 1 273 ? -11.122 22.939 -6.242 1.00 92.12 273 GLU A C 1
ATOM 2212 O O . GLU A 1 273 ? -11.870 23.863 -5.917 1.00 92.12 273 GLU A O 1
ATOM 2217 N N . PHE A 1 274 ? -11.439 22.064 -7.203 1.00 92.62 274 PHE A N 1
ATOM 2218 C CA . PHE A 1 274 ? -12.690 22.121 -7.964 1.00 92.62 274 PHE A CA 1
ATOM 2219 C C . PHE A 1 274 ? -13.925 21.957 -7.068 1.00 92.62 274 PHE A C 1
ATOM 2221 O O . PHE A 1 274 ? -14.844 22.769 -7.147 1.00 92.62 274 PHE A O 1
ATOM 2228 N N . GLU A 1 275 ? -13.934 20.975 -6.161 1.00 92.00 275 GLU A N 1
ATOM 2229 C CA . GLU A 1 275 ? -15.036 20.782 -5.205 1.00 92.00 275 GLU A CA 1
ATOM 2230 C C . GLU A 1 275 ? -15.236 22.012 -4.312 1.00 92.00 275 GLU A C 1
ATOM 2232 O O . GLU A 1 275 ? -16.354 22.502 -4.138 1.00 92.00 275 GLU A O 1
ATOM 2237 N N . THR A 1 276 ? -14.140 22.571 -3.794 1.00 93.19 276 THR A N 1
ATOM 2238 C CA . THR A 1 276 ? -14.179 23.783 -2.964 1.00 93.19 276 THR A CA 1
ATOM 2239 C C . THR A 1 276 ? -14.709 24.978 -3.759 1.00 93.19 276 THR A C 1
ATOM 2241 O O . THR A 1 276 ? -15.513 25.762 -3.250 1.00 93.19 276 THR A O 1
ATOM 2244 N N . TRP A 1 277 ? -14.292 25.115 -5.020 1.00 95.31 277 TRP A N 1
ATOM 2245 C CA . TRP A 1 277 ? -14.763 26.157 -5.926 1.00 95.31 277 TRP A CA 1
ATOM 2246 C C . TRP A 1 277 ? -16.260 26.010 -6.242 1.00 95.31 277 TRP A C 1
ATOM 2248 O O . TRP A 1 277 ? -16.984 27.008 -6.177 1.00 95.31 277 TRP A O 1
ATOM 2258 N N . LYS A 1 278 ? -16.755 24.786 -6.486 1.00 95.56 278 LYS A N 1
ATOM 2259 C CA . LYS A 1 278 ? -18.188 24.523 -6.696 1.00 95.56 278 LYS A CA 1
ATOM 2260 C C . LYS A 1 278 ? -19.012 24.969 -5.495 1.00 95.56 278 LYS A C 1
ATOM 2262 O O . LYS A 1 278 ? -19.981 25.705 -5.664 1.00 95.56 278 LYS A O 1
ATOM 2267 N N . VAL A 1 279 ? -18.596 24.580 -4.287 1.00 92.19 279 VAL A N 1
ATOM 2268 C CA . VAL A 1 279 ? -19.273 24.968 -3.040 1.00 92.19 279 VAL A CA 1
ATOM 2269 C C . VAL A 1 279 ? -19.256 26.486 -2.861 1.00 92.19 279 VAL A C 1
ATOM 2271 O O . VAL A 1 279 ? -20.294 27.083 -2.584 1.00 92.19 279 VAL A O 1
ATOM 2274 N N . LYS A 1 280 ? -18.102 27.132 -3.077 1.00 94.25 280 LYS A N 1
ATOM 2275 C CA . LYS A 1 280 ? -17.942 28.588 -2.942 1.00 94.25 280 LYS A CA 1
ATOM 2276 C C . LYS A 1 280 ? -18.885 29.380 -3.852 1.00 94.25 280 LYS A C 1
ATOM 2278 O O . LYS A 1 280 ? -19.354 30.442 -3.449 1.00 94.25 280 LYS A O 1
ATOM 2283 N N . TYR A 1 281 ? -19.142 28.890 -5.064 1.00 92.56 281 TYR A N 1
ATOM 2284 C CA . TYR A 1 281 ? -19.965 29.577 -6.064 1.00 92.56 281 TYR A CA 1
ATOM 2285 C C . TYR A 1 281 ? -21.336 28.929 -6.301 1.00 92.56 281 TYR A C 1
ATOM 2287 O O . TYR A 1 281 ? -22.017 29.295 -7.256 1.00 92.56 281 TYR A O 1
ATOM 2295 N N . GLY A 1 282 ? -21.755 27.997 -5.438 1.00 92.06 282 GLY A N 1
ATOM 2296 C CA . GLY A 1 282 ? -23.073 27.360 -5.504 1.00 92.06 282 GLY A CA 1
ATOM 2297 C C . GLY A 1 282 ? -23.327 26.582 -6.798 1.00 92.06 282 GLY A C 1
ATOM 2298 O O . GLY A 1 282 ? -24.446 26.589 -7.305 1.00 92.06 282 GLY A O 1
ATOM 2299 N N . LYS A 1 283 ? -22.292 25.956 -7.365 1.00 90.50 283 LYS A N 1
ATOM 2300 C CA . LYS A 1 283 ? -22.376 25.233 -8.639 1.00 90.50 283 LYS A CA 1
ATOM 2301 C C . LYS A 1 283 ? -23.005 23.860 -8.454 1.00 90.50 283 LYS A C 1
ATOM 2303 O O . LYS A 1 283 ? -22.547 23.064 -7.637 1.00 90.50 283 LYS A O 1
ATOM 2308 N N . THR A 1 284 ? -24.015 23.577 -9.265 1.00 90.44 284 THR A N 1
ATOM 2309 C CA . THR A 1 284 ? -24.654 22.267 -9.385 1.00 90.44 284 THR A CA 1
ATOM 2310 C C . THR A 1 284 ? -24.786 21.922 -10.862 1.00 90.44 284 THR A C 1
ATOM 2312 O O . THR A 1 284 ? -25.045 22.800 -11.688 1.00 90.44 284 THR A O 1
ATOM 2315 N N . TYR A 1 285 ? -24.583 20.650 -11.203 1.00 91.62 285 TYR A N 1
ATOM 2316 C CA . TYR A 1 285 ? -24.627 20.179 -12.586 1.00 91.62 285 TYR A CA 1
ATOM 2317 C C . TYR A 1 285 ? -25.686 19.081 -12.746 1.00 91.62 285 TYR A C 1
ATOM 2319 O O . TYR A 1 285 ? -25.858 18.280 -11.826 1.00 91.62 285 TYR A O 1
ATOM 2327 N N . PRO A 1 286 ? -26.408 19.024 -13.882 1.00 88.38 286 PRO A N 1
ATOM 2328 C CA . PRO A 1 286 ? -27.482 18.049 -14.088 1.00 88.38 286 PRO A CA 1
ATOM 2329 C C . PRO A 1 286 ? -27.025 16.588 -14.178 1.00 88.38 286 PRO A C 1
ATOM 2331 O O . PRO A 1 286 ? -27.833 15.696 -13.933 1.00 88.38 286 PRO A O 1
ATOM 2334 N N . SER A 1 287 ? -25.771 16.332 -14.568 1.00 90.50 287 SER A N 1
ATOM 2335 C CA . SER A 1 287 ? -25.233 14.978 -14.729 1.00 90.50 287 SER A CA 1
ATOM 2336 C C . SER A 1 287 ? -23.718 14.922 -14.519 1.00 90.50 287 SER A C 1
ATOM 2338 O O . SER A 1 287 ? -23.038 15.951 -14.527 1.00 90.50 287 SER A O 1
ATOM 2340 N N . THR A 1 288 ? -23.191 13.706 -14.357 1.00 89.81 288 THR A N 1
ATOM 2341 C CA . THR A 1 288 ? -21.752 13.426 -14.242 1.00 89.81 288 THR A CA 1
ATOM 2342 C C . THR A 1 288 ? -20.979 13.793 -15.504 1.00 89.81 288 THR A C 1
ATOM 2344 O O . THR A 1 288 ? -19.847 14.260 -15.415 1.00 89.81 288 THR A O 1
ATOM 2347 N N . GLU A 1 289 ? -21.587 13.629 -16.679 1.00 89.94 289 GLU A N 1
ATOM 2348 C CA . GLU A 1 289 ? -20.989 13.996 -17.967 1.00 89.94 289 GLU A CA 1
ATOM 2349 C C . GLU A 1 289 ? -20.886 15.517 -18.102 1.00 89.94 289 GLU A C 1
ATOM 2351 O O . GLU A 1 289 ? -19.852 16.034 -18.529 1.00 89.94 289 GLU A O 1
ATOM 2356 N N . GLU A 1 290 ? -21.932 16.246 -17.695 1.00 89.62 290 GLU A N 1
ATOM 2357 C CA . GLU A 1 290 ? -21.894 17.707 -17.682 1.00 89.62 290 GLU A CA 1
ATOM 2358 C C . GLU A 1 290 ? -20.882 18.206 -16.647 1.00 89.62 290 GLU A C 1
ATOM 2360 O O . GLU A 1 290 ? -20.097 19.098 -16.946 1.00 89.62 290 GLU A O 1
ATOM 2365 N N . GLU A 1 291 ? -20.815 17.601 -15.459 1.00 92.38 291 GLU A N 1
ATOM 2366 C CA . GLU A 1 291 ? -19.791 17.940 -14.470 1.00 92.38 291 GLU A CA 1
ATOM 2367 C C . GLU A 1 291 ? -18.370 17.709 -14.998 1.00 92.38 291 GLU A C 1
ATOM 2369 O O . GLU A 1 291 ? -17.509 18.569 -14.809 1.00 92.38 291 GLU A O 1
ATOM 2374 N N . ALA A 1 292 ? -18.123 16.597 -15.696 1.00 91.56 292 ALA A N 1
ATOM 2375 C CA . ALA A 1 292 ? -16.829 16.319 -16.312 1.00 91.56 292 ALA A CA 1
ATOM 2376 C C . ALA A 1 292 ? -16.465 17.394 -17.347 1.00 91.56 292 ALA A C 1
ATOM 2378 O O . ALA A 1 292 ? -15.380 17.971 -17.274 1.00 91.56 292 ALA A O 1
ATOM 2379 N N . LYS A 1 293 ? -17.402 17.755 -18.232 1.00 92.88 293 LYS A N 1
ATOM 2380 C CA . LYS A 1 293 ? -17.219 18.839 -19.209 1.00 92.88 293 LYS A CA 1
ATOM 2381 C C . LYS A 1 293 ? -16.933 20.185 -18.531 1.00 92.88 293 LYS A C 1
ATOM 2383 O O . LYS A 1 293 ? -16.025 20.912 -18.927 1.00 92.88 293 LYS A O 1
ATOM 2388 N N . ARG A 1 294 ? -17.685 20.529 -17.482 1.00 93.44 294 ARG A N 1
ATOM 2389 C CA . ARG A 1 294 ? -17.511 21.775 -16.713 1.00 93.44 294 ARG A CA 1
ATOM 2390 C C . ARG A 1 294 ? -16.182 21.797 -15.967 1.00 93.44 294 ARG A C 1
ATOM 2392 O O . ARG A 1 294 ? -15.533 22.840 -15.909 1.00 93.44 294 ARG A O 1
ATOM 2399 N N . LYS A 1 295 ? -15.744 20.645 -15.455 1.00 93.50 295 LYS A N 1
ATOM 2400 C CA . LYS A 1 295 ? -14.426 20.459 -14.844 1.00 93.50 295 LYS A CA 1
ATOM 2401 C C . LYS A 1 295 ? -13.311 20.645 -15.870 1.00 93.50 295 LYS A C 1
ATOM 2403 O O . LYS A 1 295 ? -12.349 21.331 -15.556 1.00 93.50 295 LYS A O 1
ATOM 2408 N N . GLU A 1 296 ? -13.434 20.120 -17.088 1.00 93.81 296 GLU A N 1
ATOM 2409 C CA . GLU A 1 296 ? -12.452 20.348 -18.162 1.00 93.81 296 GLU A CA 1
ATOM 2410 C C . GLU A 1 296 ? -12.301 21.836 -18.505 1.00 93.81 296 GLU A C 1
ATOM 2412 O O . GLU A 1 296 ? -11.182 22.348 -18.578 1.00 93.81 296 GLU A O 1
ATOM 2417 N N . ILE A 1 297 ? -13.418 22.557 -18.639 1.00 93.12 297 ILE A N 1
ATOM 2418 C CA . ILE A 1 297 ? -13.406 24.008 -18.882 1.00 93.12 297 ILE A CA 1
ATOM 2419 C C . ILE A 1 297 ? -12.765 24.743 -17.697 1.00 93.12 297 ILE A C 1
ATOM 2421 O O . ILE A 1 297 ? -11.890 25.592 -17.879 1.00 93.12 297 ILE A O 1
ATOM 2425 N N . TRP A 1 298 ? -13.135 24.369 -16.472 1.00 95.44 298 TRP A N 1
ATOM 2426 C CA . TRP A 1 298 ? -12.553 24.924 -15.254 1.00 95.44 298 TRP A CA 1
ATOM 2427 C C . TRP A 1 298 ? -11.045 24.679 -15.155 1.00 95.44 298 TRP A C 1
ATOM 2429 O O . TRP A 1 298 ? -10.306 25.588 -14.782 1.00 95.44 298 TRP A O 1
ATOM 2439 N N . LEU A 1 299 ? -10.566 23.495 -15.544 1.00 94.31 299 LEU A N 1
ATOM 2440 C CA . LEU A 1 299 ? -9.140 23.171 -15.600 1.00 94.31 299 LEU A CA 1
ATOM 2441 C C . LEU A 1 299 ? -8.403 24.060 -16.604 1.00 94.31 299 LEU A C 1
ATOM 2443 O O . LEU A 1 299 ? -7.323 24.565 -16.288 1.00 94.31 299 LEU A O 1
ATOM 2447 N N . ALA A 1 300 ? -8.989 24.294 -17.782 1.00 93.50 300 ALA A N 1
ATOM 2448 C CA . ALA A 1 300 ? -8.428 25.197 -18.782 1.00 93.50 300 ALA A CA 1
ATOM 2449 C C . ALA A 1 300 ? -8.345 26.642 -18.258 1.00 93.50 300 ALA A C 1
ATOM 2451 O O . ALA A 1 300 ? -7.288 27.273 -18.350 1.00 93.50 300 ALA A O 1
ATOM 2452 N N . THR A 1 301 ? -9.413 27.142 -17.626 1.00 92.94 301 THR A N 1
ATOM 2453 C CA . THR A 1 301 ? -9.432 28.476 -17.005 1.00 92.94 301 THR A CA 1
ATOM 2454 C C . THR A 1 301 ? -8.414 28.582 -15.874 1.00 92.94 301 THR A C 1
ATOM 2456 O O . THR A 1 301 ? -7.655 29.549 -15.813 1.00 92.94 301 THR A O 1
ATOM 2459 N N . ARG A 1 302 ? -8.348 27.580 -14.992 1.00 93.56 302 ARG A N 1
ATOM 2460 C CA . ARG A 1 302 ? -7.373 27.509 -13.899 1.00 93.56 302 ARG A CA 1
ATOM 2461 C C . ARG A 1 302 ? -5.948 27.566 -14.431 1.00 93.56 302 ARG A C 1
ATOM 2463 O O . ARG A 1 302 ? -5.167 28.378 -13.950 1.00 93.56 302 ARG A O 1
ATOM 2470 N N . LYS A 1 303 ? -5.625 26.764 -15.450 1.00 93.25 303 LYS A N 1
ATOM 2471 C CA . LYS A 1 303 ? -4.304 26.766 -16.087 1.00 93.25 303 LYS A CA 1
ATOM 2472 C C . LYS A 1 303 ? -3.954 28.148 -16.641 1.00 93.25 303 LYS A C 1
ATOM 2474 O O . LYS A 1 303 ? -2.872 28.653 -16.356 1.00 93.25 303 LYS A O 1
ATOM 2479 N N . MET A 1 304 ? -4.881 28.777 -17.362 1.00 93.00 304 MET A N 1
ATOM 2480 C CA . MET A 1 304 ? -4.696 30.127 -17.900 1.00 93.00 304 MET A CA 1
ATOM 2481 C C . MET A 1 304 ? -4.435 31.157 -16.788 1.00 93.00 304 MET A C 1
ATOM 2483 O O . MET A 1 304 ? -3.480 31.929 -16.882 1.00 93.00 304 MET A O 1
ATOM 2487 N N . VAL A 1 305 ? -5.217 31.124 -15.702 1.00 92.75 305 VAL A N 1
ATOM 2488 C CA . VAL A 1 305 ? -5.041 32.011 -14.538 1.00 92.75 305 VAL A CA 1
ATOM 2489 C C . VAL A 1 305 ? -3.687 31.784 -13.861 1.00 92.75 305 VAL A C 1
ATOM 2491 O O . VAL A 1 305 ? -2.992 32.748 -13.539 1.00 92.75 305 VAL A O 1
ATOM 2494 N N . THR A 1 306 ? -3.278 30.529 -13.664 1.00 91.50 306 THR A N 1
ATOM 2495 C CA . THR A 1 306 ? -1.979 30.186 -13.069 1.00 91.50 306 THR A CA 1
ATOM 2496 C C . THR A 1 306 ? -0.816 30.674 -13.935 1.00 91.50 306 THR A C 1
ATOM 2498 O O . THR A 1 306 ? 0.116 31.288 -13.417 1.00 91.50 306 THR A O 1
ATOM 2501 N N . GLU A 1 307 ? -0.867 30.452 -15.251 1.00 92.81 307 GLU A N 1
ATOM 2502 C CA . GLU A 1 307 ? 0.163 30.923 -16.184 1.00 92.81 307 GLU A CA 1
ATOM 2503 C C . GLU A 1 307 ? 0.240 32.454 -16.225 1.00 92.81 307 GLU A C 1
ATOM 2505 O O . GLU A 1 307 ? 1.340 33.008 -16.221 1.00 92.81 307 GLU A O 1
ATOM 2510 N N . HIS A 1 308 ? -0.904 33.144 -16.211 1.00 92.94 308 HIS A N 1
ATOM 2511 C CA . HIS A 1 308 ? -0.955 34.603 -16.133 1.00 92.94 308 HIS A CA 1
ATOM 2512 C C . HIS A 1 308 ? -0.343 35.128 -14.829 1.00 92.94 308 HIS A C 1
ATOM 2514 O O . HIS A 1 308 ? 0.510 36.011 -14.858 1.00 92.94 308 HIS A O 1
ATOM 2520 N N . ASN A 1 309 ? -0.718 34.562 -13.679 1.00 91.88 309 ASN A N 1
ATOM 2521 C CA . ASN A 1 309 ? -0.184 34.990 -12.384 1.00 91.88 309 ASN A CA 1
ATOM 2522 C C . ASN A 1 309 ? 1.322 34.752 -12.272 1.00 91.88 309 ASN A C 1
ATOM 2524 O O . ASN A 1 309 ? 2.032 35.608 -11.755 1.00 91.88 309 ASN A O 1
ATOM 2528 N N . LYS A 1 310 ? 1.832 33.665 -12.857 1.00 93.44 310 LYS A N 1
ATOM 2529 C CA . LYS A 1 310 ? 3.276 33.431 -12.971 1.00 93.44 310 LYS A CA 1
ATOM 2530 C C . LYS A 1 310 ? 3.974 34.501 -13.822 1.00 93.44 310 LYS A C 1
ATOM 2532 O O . LYS A 1 310 ? 5.087 34.911 -13.500 1.00 93.44 310 LYS A O 1
ATOM 2537 N N . ARG A 1 311 ? 3.352 34.970 -14.912 1.00 92.75 311 ARG A N 1
ATOM 2538 C CA . ARG A 1 311 ? 3.880 36.098 -15.707 1.00 92.75 311 ARG A CA 1
ATOM 2539 C C . ARG A 1 311 ? 3.845 37.412 -14.921 1.00 92.75 311 ARG A C 1
ATOM 2541 O O . ARG A 1 311 ? 4.826 38.152 -14.957 1.00 92.75 311 ARG A O 1
ATOM 2548 N N . ALA A 1 312 ? 2.778 37.664 -14.165 1.00 92.56 312 ALA A N 1
ATOM 2549 C CA . ALA A 1 312 ? 2.657 38.826 -13.285 1.00 92.56 312 ALA A CA 1
ATOM 2550 C C . ALA A 1 312 ? 3.741 38.850 -12.193 1.00 92.56 312 ALA A C 1
ATOM 2552 O O . ALA A 1 312 ? 4.382 39.875 -11.980 1.00 92.56 312 ALA A O 1
ATOM 2553 N N . GLU A 1 313 ? 4.024 37.706 -11.563 1.00 91.69 313 GLU A N 1
ATOM 2554 C CA . GLU A 1 313 ? 5.111 37.551 -10.583 1.00 91.69 313 GLU A CA 1
ATOM 2555 C C . GLU A 1 313 ? 6.497 37.829 -11.186 1.00 91.69 313 GLU A C 1
ATOM 2557 O O . GLU A 1 313 ? 7.358 38.406 -10.524 1.00 91.69 313 GLU A O 1
ATOM 2562 N N . ASN A 1 314 ? 6.699 37.488 -12.462 1.00 93.19 314 ASN A N 1
ATOM 2563 C CA . ASN A 1 314 ? 7.918 37.807 -13.212 1.00 93.19 314 ASN A CA 1
ATOM 2564 C C . ASN A 1 314 ? 7.949 39.254 -13.751 1.00 93.19 314 ASN A C 1
ATOM 2566 O O . ASN A 1 314 ? 8.860 39.604 -14.503 1.00 93.19 314 ASN A O 1
ATOM 2570 N N . GLY A 1 315 ? 6.957 40.087 -13.416 1.00 92.25 315 GLY A N 1
ATOM 2571 C CA . GLY A 1 315 ? 6.854 41.481 -13.858 1.00 92.25 315 GLY A CA 1
ATOM 2572 C C . GLY A 1 315 ? 6.470 41.663 -15.330 1.00 92.25 315 GLY A C 1
ATOM 2573 O O . GLY A 1 315 ? 6.650 42.752 -15.869 1.00 92.25 315 GLY A O 1
ATOM 2574 N N . GLN A 1 316 ? 5.972 40.615 -15.995 1.00 91.31 316 GLN A N 1
ATOM 2575 C CA . GLN A 1 316 ? 5.546 40.660 -17.401 1.00 91.31 316 GLN A CA 1
ATOM 2576 C C . GLN A 1 316 ? 4.094 41.132 -17.570 1.00 91.31 316 GLN A C 1
ATOM 2578 O O . GLN A 1 316 ? 3.722 41.539 -18.664 1.00 91.31 316 GLN A O 1
ATOM 2583 N N . GLU A 1 317 ? 3.295 41.094 -16.502 1.00 89.50 317 GLU A N 1
ATOM 2584 C CA . GLU A 1 317 ? 1.903 41.560 -16.467 1.00 89.50 317 GLU A CA 1
ATOM 2585 C C . GLU A 1 317 ? 1.724 42.511 -15.275 1.00 89.50 317 GLU A C 1
ATOM 2587 O O . GLU A 1 317 ? 2.381 42.357 -14.243 1.00 89.50 317 GLU A O 1
ATOM 2592 N N . SER A 1 318 ? 0.829 43.493 -15.392 1.00 90.75 318 SER A N 1
ATOM 2593 C CA . SER A 1 318 ? 0.603 44.515 -14.354 1.00 90.75 318 SER A CA 1
ATOM 2594 C C . SER A 1 318 ? -0.452 44.136 -13.309 1.00 90.75 318 SER A C 1
ATOM 2596 O O . SER A 1 318 ? -0.656 44.873 -12.343 1.00 90.75 318 SER A O 1
ATOM 2598 N N . PHE A 1 319 ? -1.137 43.008 -13.491 1.00 90.75 319 PHE A N 1
ATOM 2599 C CA . PHE A 1 319 ? -2.228 42.557 -12.631 1.00 90.75 319 PHE A CA 1
ATOM 2600 C C . PHE A 1 319 ? -2.197 41.039 -12.453 1.00 90.75 319 PHE A C 1
ATOM 2602 O O . PHE A 1 319 ? -1.485 40.329 -13.157 1.00 90.75 319 PHE A O 1
ATOM 2609 N N . THR A 1 320 ? -2.981 40.534 -11.506 1.00 89.44 320 THR A N 1
ATOM 2610 C CA . THR A 1 320 ? -3.205 39.100 -11.302 1.00 89.44 320 THR A CA 1
ATOM 2611 C C . THR A 1 320 ? -4.656 38.747 -11.613 1.00 89.44 320 THR A C 1
ATOM 2613 O O . THR A 1 320 ? -5.564 39.571 -11.496 1.00 89.44 320 THR A O 1
ATOM 2616 N N . MET A 1 321 ? -4.881 37.510 -12.036 1.00 90.62 321 MET A N 1
ATOM 2617 C CA . MET A 1 321 ? -6.193 36.932 -12.292 1.00 90.62 321 MET A CA 1
ATOM 2618 C C . MET A 1 321 ? -6.580 35.977 -11.161 1.00 90.62 321 MET A C 1
ATOM 2620 O O . MET A 1 321 ? -5.738 35.465 -10.423 1.00 90.62 321 MET A O 1
ATOM 2624 N N . ALA A 1 322 ? -7.874 35.700 -11.039 1.00 90.69 322 ALA A N 1
ATOM 2625 C CA . ALA A 1 322 ? -8.397 34.707 -10.113 1.00 90.69 322 ALA A CA 1
ATOM 2626 C C . ALA A 1 322 ? -9.484 33.873 -10.792 1.00 90.69 322 ALA A C 1
ATOM 2628 O O . ALA A 1 322 ? -10.263 34.383 -11.600 1.00 90.69 322 ALA A O 1
ATOM 2629 N N . VAL A 1 323 ? -9.561 32.595 -10.423 1.00 91.12 323 VAL A N 1
ATOM 2630 C CA . VAL A 1 323 ? -10.622 31.688 -10.870 1.00 91.12 323 VAL A CA 1
ATOM 2631 C C . VAL A 1 323 ? -11.943 32.133 -10.232 1.00 91.12 323 VAL A C 1
ATOM 2633 O O . VAL A 1 323 ? -12.118 32.056 -9.014 1.00 91.12 323 VAL A O 1
ATOM 2636 N N . ASN A 1 324 ? -12.862 32.649 -11.049 1.00 90.62 324 ASN A N 1
ATOM 2637 C CA . ASN A 1 324 ? -14.128 33.238 -10.604 1.00 90.62 324 ASN A CA 1
ATOM 2638 C C . ASN A 1 324 ? -15.321 32.285 -10.841 1.00 90.62 324 ASN A C 1
ATOM 2640 O O . ASN A 1 324 ? -15.137 31.121 -11.188 1.00 90.62 324 ASN A O 1
ATOM 2644 N N . HIS A 1 325 ? -16.552 32.764 -10.638 1.00 90.81 325 HIS A N 1
ATOM 2645 C CA . HIS A 1 325 ? -17.775 31.962 -10.776 1.00 90.81 325 HIS A CA 1
ATOM 2646 C C . HIS A 1 325 ? -18.155 31.593 -12.220 1.00 90.81 325 HIS A C 1
ATOM 2648 O O . HIS A 1 325 ? -19.093 30.826 -12.402 1.00 90.81 325 HIS A O 1
ATOM 2654 N N . PHE A 1 326 ? -17.458 32.109 -13.230 1.00 90.44 326 PHE A N 1
ATOM 2655 C CA . PHE A 1 326 ? -17.644 31.765 -14.644 1.00 90.44 326 PHE A CA 1
ATOM 2656 C C . PHE A 1 326 ? -16.567 30.810 -15.168 1.00 90.44 326 PHE A C 1
ATOM 2658 O O . PHE A 1 326 ? -16.501 30.565 -16.366 1.00 90.44 326 PHE A O 1
ATOM 2665 N N . ALA A 1 327 ? -15.690 30.294 -14.302 1.00 91.12 327 ALA A N 1
ATOM 2666 C CA . ALA A 1 327 ? -14.535 29.512 -14.735 1.00 91.12 327 ALA A CA 1
ATOM 2667 C C . ALA A 1 327 ? -14.883 28.184 -15.432 1.00 91.12 327 ALA A C 1
ATOM 2669 O O . ALA A 1 327 ? -14.042 27.645 -16.141 1.00 91.12 327 ALA A O 1
ATOM 2670 N N . ASP A 1 328 ? -16.100 27.680 -15.243 1.00 91.75 328 ASP A N 1
ATOM 2671 C CA . ASP A 1 328 ? -16.692 26.500 -15.885 1.00 91.75 328 ASP A CA 1
ATOM 2672 C C . ASP A 1 328 ? -17.434 26.805 -17.200 1.00 91.75 328 ASP A C 1
ATOM 2674 O O . ASP A 1 328 ? -18.087 25.920 -17.764 1.00 91.75 328 ASP A O 1
ATOM 2678 N N . LEU A 1 329 ? -17.391 28.053 -17.672 1.00 90.62 329 LEU A N 1
ATOM 2679 C CA . LEU A 1 329 ? -18.031 28.492 -18.907 1.00 90.62 329 LEU A CA 1
ATOM 2680 C C . LEU A 1 329 ? -16.981 28.785 -19.978 1.00 90.62 329 LEU A C 1
ATOM 2682 O O . LEU A 1 329 ? -15.933 29.372 -19.713 1.00 90.62 329 LEU A O 1
ATOM 2686 N N . THR A 1 330 ? -17.283 28.402 -21.212 1.00 87.44 330 THR A N 1
ATOM 2687 C CA . THR A 1 330 ? -16.511 28.831 -22.383 1.00 87.44 330 THR A CA 1
ATOM 2688 C C . THR A 1 330 ? -16.764 30.311 -22.689 1.00 87.44 330 THR A C 1
ATOM 2690 O O . THR A 1 330 ? -17.774 30.879 -22.276 1.00 87.44 330 THR A O 1
ATOM 2693 N N . THR A 1 331 ? -15.882 30.951 -23.464 1.00 79.94 331 THR A N 1
ATOM 2694 C CA . THR A 1 331 ? -16.045 32.360 -23.877 1.00 79.94 331 THR A CA 1
ATOM 2695 C C . THR A 1 331 ? -17.388 32.625 -24.569 1.00 79.94 331 THR A C 1
ATOM 2697 O O . THR A 1 331 ? -17.947 33.707 -24.419 1.00 79.94 331 THR A O 1
ATOM 2700 N N . GLU A 1 332 ? -17.928 31.638 -25.288 1.00 81.25 332 GLU A N 1
ATOM 2701 C CA . GLU A 1 332 ? -19.227 31.728 -25.969 1.00 81.25 332 GLU A CA 1
ATOM 2702 C C . GLU A 1 332 ? -20.422 31.660 -25.004 1.00 81.25 332 GLU A C 1
ATOM 2704 O O . GLU A 1 332 ? -21.489 32.198 -25.300 1.00 81.25 332 GLU A O 1
ATOM 2709 N N . GLU A 1 333 ? -20.250 31.019 -23.846 1.00 84.44 333 GLU A N 1
ATOM 2710 C CA . GLU A 1 333 ? -21.284 30.867 -22.817 1.00 84.44 333 GLU A CA 1
ATOM 2711 C C . GLU A 1 333 ? -21.334 32.054 -21.844 1.00 84.44 333 GLU A C 1
ATOM 2713 O O . GLU A 1 333 ? -22.350 32.261 -21.175 1.00 84.44 333 GLU A O 1
ATOM 2718 N N . VAL A 1 334 ? -20.264 32.853 -21.752 1.00 75.94 334 VAL A N 1
ATOM 2719 C CA . VAL A 1 334 ? -20.242 34.051 -20.903 1.00 75.94 334 VAL A CA 1
ATOM 2720 C C . VAL A 1 334 ? -21.151 35.134 -21.511 1.00 75.94 334 VAL A C 1
ATOM 2722 O O . VAL A 1 334 ? -20.968 35.512 -22.671 1.00 75.94 334 VAL A O 1
ATOM 2725 N N . PRO A 1 335 ? -22.119 35.699 -20.758 1.00 70.69 335 PRO A N 1
ATOM 2726 C CA . PRO A 1 335 ? -22.968 36.770 -21.269 1.00 70.69 335 PRO A CA 1
ATOM 2727 C C . PRO A 1 335 ? -22.133 37.957 -21.772 1.00 70.69 335 PRO A C 1
ATOM 2729 O O . PRO A 1 335 ? -21.321 38.506 -21.031 1.00 70.69 335 PRO A O 1
ATOM 2732 N N . LYS A 1 336 ? -22.372 38.394 -23.018 1.00 59.84 336 LYS A N 1
ATOM 2733 C CA . LYS A 1 336 ? -21.573 39.412 -23.740 1.00 59.84 336 LYS A CA 1
ATOM 2734 C C . LYS A 1 336 ? -21.364 40.748 -23.006 1.00 59.84 336 LYS A C 1
ATOM 2736 O O . LYS A 1 336 ? -20.482 41.503 -23.386 1.00 59.84 336 LYS A O 1
ATOM 2741 N N . GLY A 1 337 ? -22.147 41.049 -21.970 1.00 56.19 337 GLY A N 1
ATOM 2742 C CA . GLY A 1 337 ? -21.981 42.248 -21.136 1.00 56.19 337 GLY A CA 1
ATOM 2743 C C . GLY A 1 337 ? -20.955 42.123 -20.001 1.00 56.19 337 GLY A C 1
ATOM 2744 O O . GLY A 1 337 ? -20.775 43.083 -19.260 1.00 56.19 337 GLY A O 1
ATOM 2745 N N . LEU A 1 338 ? -20.331 40.954 -19.824 1.00 55.41 338 LEU A N 1
ATOM 2746 C CA . LEU A 1 338 ? -19.398 40.664 -18.725 1.00 55.41 338 LEU A CA 1
ATOM 2747 C C . LEU A 1 338 ? -17.955 40.422 -19.185 1.00 55.41 338 LEU A C 1
ATOM 2749 O O . LEU A 1 338 ? -17.066 40.302 -18.343 1.00 55.41 338 LEU A O 1
ATOM 2753 N N . LEU A 1 339 ? -17.712 40.349 -20.495 1.00 52.81 339 LEU A N 1
ATOM 2754 C CA . LEU A 1 339 ? -16.359 40.285 -21.041 1.00 52.81 339 LEU A CA 1
ATOM 2755 C C . LEU A 1 339 ? -15.777 41.708 -21.108 1.00 52.81 339 LEU A C 1
ATOM 2757 O O . LEU A 1 339 ? -16.510 42.633 -21.471 1.00 52.81 339 LEU A O 1
ATOM 2761 N N . PRO A 1 340 ? -14.492 41.917 -20.763 1.00 47.19 340 PRO A N 1
ATOM 2762 C CA . PRO A 1 340 ? -13.828 43.186 -21.035 1.00 47.19 340 PRO A CA 1
ATOM 2763 C C . PRO A 1 340 ? -13.954 43.494 -22.532 1.00 47.19 340 PRO A C 1
ATOM 2765 O O . PRO A 1 340 ? -13.670 42.625 -23.354 1.00 47.19 340 PRO A O 1
ATOM 2768 N N . MET A 1 341 ? -14.424 44.694 -22.879 1.00 35.53 341 MET A N 1
ATOM 2769 C CA . MET A 1 341 ? -14.380 45.173 -24.264 1.00 35.53 341 MET A CA 1
ATOM 2770 C C . MET A 1 341 ? -12.909 45.217 -24.696 1.00 35.53 341 MET A C 1
ATOM 2772 O O . MET A 1 341 ? -12.094 45.762 -23.947 1.00 35.53 341 MET A O 1
ATOM 2776 N N . GLU A 1 342 ? -12.596 44.606 -25.843 1.00 37.31 342 GLU A N 1
ATOM 2777 C CA . GLU A 1 342 ? -11.267 44.660 -26.478 1.00 37.31 342 GLU A CA 1
ATOM 2778 C C . GLU A 1 342 ? -10.757 46.092 -26.683 1.00 37.31 342 GLU A C 1
ATOM 2780 O O . GLU A 1 342 ? -11.588 46.999 -26.946 1.00 37.31 342 GLU A O 1
#

Secondary structure (DSSP, 8-state):
-------------------PPPP---HHHHHHHHHHHHHHTT---SSHHHHHHHHHHHHHHHHHHHHHHHHHHTTS-SS-----TTTTS-TTTS-TTTS--PPPPHHHHHHHHHHHHHHTT---SSHHHHHHHHHHHHHHHHHHHHHHHHHHTTS-SS-----TTTTS-TTTS-TTTSS------SS-HHHHHHHHHHHHHHHTT---SSHHHHHHHHHHHHHHHHHHHHHHHHHHTTSSSS-----TTTTS-HHHHHHHHHHHHHHHHHHHHHHHHHHHTT---SSHHHHHHHHHHHHHHHHHHHHHHHHHHTTSSSS-----TTTTS-TTTS-TTSSPP-

Organism: Salvelinus alpinus (NCBI:txid8036)

InterPro domains:
  IPR013201 Cathepsin propeptide inhibitor domain (I29) [PF08246] (34-93)
  IPR013201 Cathepsin propeptide inhibitor domain (I29) [PF08246] (113-172)
  IPR013201 Cathepsin propeptide inhibitor domain (I29) [PF08246] (197-256)
  IPR013201 Cathepsin propeptide inhibitor domain (I29) [PF08246] (274-333)
  IPR013201 Cathepsin propeptide inhibitor domain (I29) [SM00848] (34-94)
  IPR013201 Cathepsin propeptide inhibitor domain (I29) [SM00848] (113-173)
  IPR013201 Cathepsin propeptide inhibitor domain (I29) [SM00848] (197-257)
  IPR013201 Cathepsin propeptide inhibitor domain (I29) [SM00848] (274-334)
  IPR038765 Papain-like cysteine peptidase superfamily [SSF54001] (27-99)
  IPR038765 Papain-like cysteine peptidase superfamily [SSF54001] (106-183)
  IPR038765 Papain-like cysteine peptidase superfamily [SSF54001] (191-259)
  IPR038765 Papain-like cysteine peptidase superfamily [SSF54001] (267-337)